Protein AF-A0AAD9D987-F1 (afdb_monomer)

Foldseek 3Di:
DDDDDDDDDDDDDDDDDDDDDDDDDDDDDDDDDDDDDDDDDPPDDPPPPCPLVNLLVLLVVLCVPDDPVPDDLVVSVVVSCVVVVHPDDDPVSSVSSVVSVVVVVLVVLLVVLLVVLVVVVVVVVVVVVVVDPDPCPDDDPVCLSVVLVVLCVPVVDSDSVVSVVVSVVVCCVVPVPPPPFQFAPDPPGRDTPPPPRHRPVPPPDD

Structure (mmCIF, N/CA/C/O backbone):
data_AF-A0AAD9D987-F1
#
_entry.id   AF-A0AAD9D987-F1
#
loop_
_atom_site.group_PDB
_atom_site.id
_atom_site.type_symbol
_atom_site.label_atom_id
_atom_site.label_alt_id
_atom_site.label_comp_id
_atom_site.label_asym_id
_atom_site.label_entity_id
_atom_site.label_seq_id
_atom_site.pdbx_PDB_ins_code
_atom_site.Cartn_x
_atom_site.Cartn_y
_atom_site.Cartn_z
_atom_site.occupancy
_atom_site.B_iso_or_equiv
_atom_site.auth_seq_id
_atom_site.auth_comp_id
_atom_site.auth_asym_id
_atom_site.auth_atom_id
_atom_site.pdbx_PDB_model_num
ATOM 1 N N . MET A 1 1 ? 34.839 33.923 -40.060 1.00 46.94 1 MET A N 1
ATOM 2 C CA . MET A 1 1 ? 35.375 33.722 -38.698 1.00 46.94 1 MET A CA 1
ATOM 3 C C . MET A 1 1 ? 34.541 34.544 -37.728 1.00 46.94 1 MET A C 1
ATOM 5 O O . MET A 1 1 ? 34.645 35.762 -37.775 1.00 46.94 1 MET A O 1
ATOM 9 N N . PRO A 1 2 ? 33.682 33.910 -36.917 1.00 51.00 2 PRO A N 1
ATOM 10 C CA . PRO A 1 2 ? 33.373 34.466 -35.606 1.00 51.00 2 PRO A CA 1
ATOM 11 C C . PRO A 1 2 ? 33.567 33.414 -34.506 1.00 51.00 2 PRO A C 1
ATOM 13 O O . PRO A 1 2 ? 33.020 32.314 -34.554 1.00 51.00 2 PRO A O 1
ATOM 16 N N . THR A 1 3 ? 34.374 33.772 -33.515 1.00 57.62 3 THR A N 1
ATOM 17 C CA . THR A 1 3 ? 34.543 33.067 -32.244 1.00 57.62 3 THR A CA 1
ATOM 18 C C . THR A 1 3 ? 33.436 33.505 -31.292 1.00 57.62 3 THR A C 1
ATOM 20 O O . THR A 1 3 ? 33.290 34.700 -31.042 1.00 57.62 3 THR A O 1
ATOM 23 N N . THR A 1 4 ? 32.673 32.563 -30.741 1.00 49.81 4 THR A N 1
ATOM 24 C CA . THR A 1 4 ? 31.803 32.827 -29.588 1.00 49.81 4 THR A CA 1
ATOM 25 C C . THR A 1 4 ? 32.338 32.051 -28.395 1.00 49.81 4 THR A C 1
ATOM 27 O O . THR A 1 4 ? 32.414 30.825 -28.397 1.00 49.81 4 THR A O 1
ATOM 30 N N . SER A 1 5 ? 32.801 32.812 -27.409 1.00 54.28 5 SER A N 1
ATOM 31 C CA . SER A 1 5 ? 33.355 32.335 -26.150 1.00 54.28 5 SER A CA 1
ATOM 32 C C . SER A 1 5 ? 32.214 32.163 -25.150 1.00 54.28 5 SER A C 1
ATOM 34 O O . SER A 1 5 ? 31.518 33.126 -24.836 1.00 54.28 5 SER A O 1
ATOM 36 N N . SER A 1 6 ? 32.018 30.943 -24.653 1.00 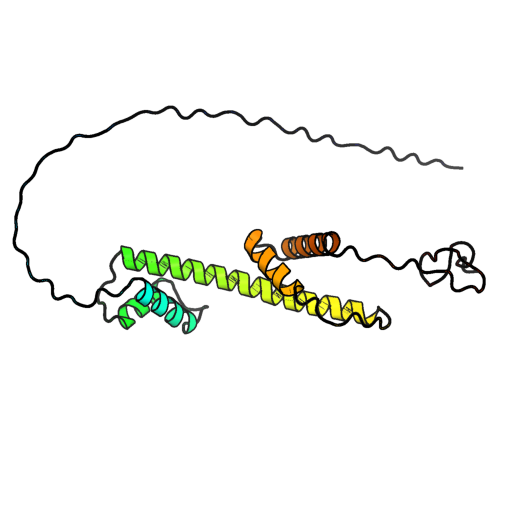58.12 6 SER A N 1
ATOM 37 C CA . SER A 1 6 ? 31.101 30.647 -23.549 1.00 58.12 6 SER A CA 1
ATOM 38 C C . SER A 1 6 ? 31.888 30.596 -22.244 1.00 58.12 6 SER A C 1
ATOM 40 O O . SER A 1 6 ? 32.692 29.688 -22.042 1.00 58.12 6 SER A O 1
ATOM 42 N N . SER A 1 7 ? 31.647 31.561 -21.359 1.00 57.06 7 SER A N 1
ATOM 43 C CA . SER A 1 7 ? 32.204 31.568 -20.005 1.00 57.06 7 SER A CA 1
ATOM 44 C C . SER A 1 7 ? 31.180 31.009 -19.021 1.00 57.06 7 SER A C 1
ATOM 46 O O . SER A 1 7 ? 30.092 31.552 -18.849 1.00 57.06 7 SER A O 1
ATOM 48 N N . SER A 1 8 ? 31.568 29.890 -18.416 1.00 56.44 8 SER A N 1
ATOM 49 C CA . SER A 1 8 ? 30.889 29.157 -17.350 1.00 56.44 8 SER A CA 1
ATOM 50 C C . SER A 1 8 ? 30.983 29.920 -16.026 1.00 56.44 8 SER A C 1
ATOM 52 O O . SER A 1 8 ? 32.077 30.303 -15.613 1.00 56.44 8 SER A O 1
ATOM 54 N N . VAL A 1 9 ? 29.853 30.117 -15.348 1.00 59.12 9 VAL A N 1
ATOM 55 C CA . VAL A 1 9 ? 29.798 30.615 -13.968 1.00 59.12 9 VAL A CA 1
ATOM 56 C C . VAL A 1 9 ? 29.589 29.434 -13.023 1.00 59.12 9 VAL A C 1
ATOM 58 O O . VAL A 1 9 ? 28.532 28.808 -13.007 1.00 59.12 9 VAL A O 1
ATOM 61 N N . HIS A 1 10 ? 30.621 29.111 -12.244 1.00 44.19 10 HIS A N 1
ATOM 62 C CA . HIS A 1 10 ? 30.537 28.149 -11.150 1.00 44.19 10 HIS A CA 1
ATOM 63 C C . HIS A 1 10 ? 29.898 28.820 -9.930 1.00 44.19 10 HIS A C 1
ATOM 65 O O . HIS A 1 10 ? 30.443 29.783 -9.394 1.00 44.19 10 HIS A O 1
ATOM 71 N N . ALA A 1 11 ? 28.753 28.301 -9.486 1.00 48.56 11 ALA A N 1
ATOM 72 C CA . ALA A 1 11 ? 28.143 28.664 -8.214 1.00 48.56 11 ALA A CA 1
ATOM 73 C C . ALA A 1 11 ? 28.719 27.776 -7.101 1.00 48.56 11 ALA A C 1
ATOM 75 O O . ALA A 1 11 ? 28.500 26.566 -7.075 1.00 48.56 11 ALA A O 1
ATOM 76 N N . THR A 1 12 ? 29.475 28.379 -6.190 1.00 51.75 12 THR A N 1
ATOM 77 C CA . THR A 1 12 ? 29.929 27.766 -4.938 1.00 51.75 12 THR A CA 1
ATOM 78 C C . THR A 1 12 ? 28.828 27.884 -3.887 1.00 51.75 12 THR A C 1
ATOM 80 O O . THR A 1 12 ? 28.455 28.996 -3.515 1.00 51.75 12 THR A O 1
ATOM 83 N N . VAL A 1 13 ? 28.317 26.751 -3.402 1.00 49.91 13 VAL A N 1
ATOM 84 C CA . VAL A 1 13 ? 27.382 26.693 -2.269 1.00 49.91 13 VAL A CA 1
ATOM 85 C C . VAL A 1 13 ? 28.182 26.394 -1.004 1.00 49.91 13 VAL A C 1
ATOM 87 O O . VAL A 1 13 ? 28.789 25.332 -0.875 1.00 49.91 13 VAL A O 1
ATOM 90 N N . SER A 1 14 ? 28.203 27.359 -0.089 1.00 58.56 14 SER A N 1
ATOM 91 C CA . SER A 1 14 ? 28.850 27.263 1.219 1.00 58.56 14 SER A CA 1
ATOM 92 C C . SER A 1 14 ? 27.906 26.597 2.222 1.00 58.56 14 SER A C 1
ATOM 94 O O . SER A 1 14 ? 26.826 27.119 2.494 1.00 58.56 14 SER A O 1
ATOM 96 N N . PHE A 1 15 ? 28.320 25.463 2.787 1.00 40.84 15 PHE A N 1
ATOM 97 C CA . PHE A 1 15 ? 27.633 24.808 3.901 1.00 40.84 15 PHE A CA 1
ATOM 98 C C . PHE A 1 15 ? 27.897 25.572 5.206 1.00 40.84 15 PHE A C 1
ATOM 100 O O . PHE A 1 15 ? 29.047 25.779 5.598 1.00 40.84 15 PHE A O 1
ATOM 107 N N . ALA A 1 16 ? 26.823 26.011 5.862 1.00 54.97 16 ALA A N 1
ATOM 108 C CA . ALA A 1 16 ? 26.867 26.648 7.170 1.00 54.97 16 ALA A CA 1
ATOM 109 C C . ALA A 1 16 ? 26.924 25.597 8.292 1.00 54.97 16 ALA A C 1
ATOM 111 O O . ALA A 1 16 ? 26.267 24.561 8.226 1.00 54.97 16 ALA A O 1
ATOM 112 N N . LYS A 1 17 ? 27.740 25.914 9.301 1.00 58.84 17 LYS A N 1
ATOM 113 C CA . LYS A 1 17 ? 28.038 25.159 10.524 1.00 58.84 17 LYS A CA 1
ATOM 114 C C . LYS A 1 17 ? 26.798 24.830 11.363 1.00 58.84 17 LYS A C 1
ATOM 116 O O . LYS A 1 17 ? 26.006 25.719 11.669 1.00 58.84 17 LYS A O 1
ATOM 121 N N . GLU A 1 18 ? 26.748 23.580 11.818 1.00 49.50 18 GLU A N 1
ATOM 122 C CA . GLU A 1 18 ? 26.006 23.108 12.992 1.00 49.50 18 GLU A CA 1
ATOM 123 C C . GLU A 1 18 ? 26.448 23.855 14.258 1.00 49.50 18 GLU A C 1
ATOM 125 O O . GLU A 1 18 ? 27.640 24.090 14.473 1.00 49.50 18 GLU A O 1
ATOM 130 N N . ALA A 1 19 ? 25.472 24.232 15.083 1.00 59.66 19 ALA A N 1
ATOM 131 C CA . ALA A 1 19 ? 25.675 24.807 16.403 1.00 59.66 19 ALA A CA 1
ATOM 132 C C . ALA A 1 19 ? 25.327 23.760 17.467 1.00 59.66 19 ALA A C 1
ATOM 134 O O . ALA A 1 19 ? 24.200 23.266 17.514 1.00 59.66 19 ALA A O 1
ATOM 135 N N . ASP A 1 20 ? 26.311 23.462 18.315 1.00 54.84 20 ASP A N 1
ATOM 136 C CA . ASP A 1 20 ? 26.187 22.714 19.561 1.00 54.84 20 ASP A CA 1
ATOM 137 C C . ASP A 1 20 ? 25.128 23.335 20.485 1.00 54.84 20 ASP A C 1
ATOM 139 O O . ASP A 1 20 ? 25.237 24.494 20.894 1.00 54.84 20 ASP A O 1
ATOM 143 N N . VAL A 1 21 ? 24.125 22.540 20.863 1.00 64.12 21 VAL A N 1
ATOM 144 C CA . VAL A 1 21 ? 23.186 22.856 21.945 1.00 64.12 21 VAL A CA 1
ATOM 145 C C . VAL A 1 21 ? 23.367 21.813 23.042 1.00 64.12 21 VAL A C 1
ATOM 147 O O . VAL A 1 21 ? 23.023 20.644 22.883 1.00 64.12 21 VAL A O 1
ATOM 150 N N . ALA A 1 22 ? 23.932 22.259 24.161 1.00 62.84 22 ALA A N 1
ATOM 151 C CA . ALA A 1 22 ? 24.049 21.491 25.391 1.00 62.84 22 ALA A CA 1
ATOM 152 C C . ALA A 1 22 ? 22.669 21.270 26.042 1.00 62.84 22 ALA A C 1
ATOM 154 O O . ALA A 1 22 ? 21.873 22.210 26.091 1.00 62.84 22 ALA A O 1
ATOM 155 N N . PRO A 1 23 ? 22.396 20.090 26.624 1.00 62.12 23 PRO A N 1
ATOM 156 C CA . PRO A 1 23 ? 21.309 19.929 27.575 1.00 62.12 23 PRO A CA 1
ATOM 157 C C . PRO A 1 23 ? 21.856 19.973 29.007 1.00 62.12 23 PRO A C 1
ATOM 159 O O . PRO A 1 23 ? 22.403 18.997 29.518 1.00 62.12 23 PRO A O 1
ATOM 162 N N . ASP A 1 24 ? 21.678 21.121 29.652 1.00 60.62 24 ASP A N 1
ATOM 163 C CA . ASP A 1 24 ? 21.597 21.228 31.107 1.00 60.62 24 ASP A CA 1
ATOM 164 C C . ASP A 1 24 ? 20.107 21.283 31.465 1.00 60.62 24 ASP A C 1
ATOM 166 O O . ASP A 1 24 ? 19.361 22.008 30.810 1.00 60.62 24 ASP A O 1
ATOM 170 N N . VAL A 1 25 ? 19.678 20.469 32.432 1.00 62.91 25 VAL A N 1
ATOM 171 C CA . VAL A 1 25 ? 18.634 20.764 33.431 1.00 62.91 25 VAL A CA 1
ATOM 172 C C . VAL A 1 25 ? 18.363 19.490 34.236 1.00 62.91 25 VAL A C 1
ATOM 174 O O . VAL A 1 25 ? 17.789 18.499 33.783 1.00 62.91 25 VAL A O 1
ATOM 177 N N . LEU A 1 26 ? 18.824 19.580 35.477 1.00 63.94 26 LEU A N 1
ATOM 178 C CA . LEU A 1 26 ? 18.527 18.758 36.640 1.00 63.94 26 LEU A CA 1
ATOM 179 C C . LEU A 1 26 ? 17.026 18.648 36.959 1.00 63.94 26 LEU A C 1
ATOM 181 O O . LEU A 1 26 ? 16.245 19.533 36.623 1.00 63.94 26 LEU A O 1
ATOM 185 N N . SER A 1 27 ? 16.717 17.631 37.780 1.00 63.06 27 SER A N 1
ATOM 186 C CA . SER A 1 27 ? 15.701 17.577 38.862 1.00 63.06 27 SER A CA 1
ATOM 187 C C . SER A 1 27 ? 14.710 16.395 38.747 1.00 63.06 27 SER A C 1
ATOM 189 O O . SER A 1 27 ? 14.612 15.758 37.705 1.00 63.06 27 SER A O 1
ATOM 191 N N . PRO A 1 28 ? 13.961 16.058 39.814 1.00 55.81 28 PRO A N 1
ATOM 192 C CA . PRO A 1 28 ? 14.443 15.438 41.050 1.00 55.81 28 PRO A CA 1
ATOM 193 C C . PRO A 1 28 ? 13.657 14.149 41.391 1.00 55.81 28 PRO A C 1
ATOM 195 O O . PRO A 1 28 ? 12.524 13.947 40.959 1.00 55.81 28 PRO A O 1
ATOM 198 N N . GLN A 1 29 ? 14.238 13.285 42.227 1.00 60.97 29 GLN A N 1
ATOM 199 C CA . GLN A 1 29 ? 13.541 12.126 42.797 1.00 60.97 29 GLN A CA 1
ATOM 200 C C . GLN A 1 29 ? 12.557 12.531 43.906 1.00 60.97 29 GLN A C 1
ATOM 202 O O . GLN A 1 29 ? 12.929 13.338 44.762 1.00 60.97 29 GLN A O 1
ATOM 207 N N . PRO A 1 30 ? 11.378 11.889 43.996 1.00 58.56 30 PRO A N 1
ATOM 208 C CA . PRO A 1 30 ? 10.631 11.831 45.240 1.00 58.56 30 PRO A CA 1
ATOM 209 C C . PRO A 1 30 ? 10.523 10.396 45.775 1.00 58.56 30 PRO A C 1
ATOM 211 O O . PRO A 1 30 ? 9.806 9.551 45.249 1.00 58.56 30 PRO A O 1
ATOM 214 N N . SER A 1 31 ? 11.256 10.189 46.868 1.00 57.69 31 SER A N 1
ATOM 215 C CA . SER A 1 31 ? 10.850 9.530 48.117 1.00 57.69 31 SER A CA 1
ATOM 216 C C . SER A 1 31 ? 9.734 8.476 48.090 1.00 57.69 31 SER A C 1
ATOM 218 O O . SER A 1 31 ? 8.551 8.770 47.917 1.00 57.69 31 SER A O 1
ATOM 220 N N . GLU A 1 32 ? 10.151 7.280 48.489 1.00 61.84 32 GLU A N 1
ATOM 221 C CA . GLU A 1 32 ? 9.396 6.203 49.119 1.00 61.84 32 GLU A CA 1
ATOM 222 C C . GLU A 1 32 ? 8.391 6.684 50.184 1.00 61.84 32 GLU A C 1
ATOM 224 O O . GLU A 1 32 ? 8.728 7.499 51.049 1.00 61.84 32 GLU A O 1
ATOM 229 N N . LYS A 1 33 ? 7.181 6.101 50.197 1.00 57.62 33 LYS A N 1
ATOM 230 C CA . LYS A 1 33 ? 6.357 5.971 51.413 1.00 57.62 33 LYS A CA 1
ATOM 231 C C . LYS A 1 33 ? 5.240 4.920 51.280 1.00 57.62 33 LYS A C 1
ATOM 233 O O . LYS A 1 33 ? 4.274 5.112 50.557 1.00 57.62 33 LYS A O 1
ATOM 238 N N . LYS A 1 34 ? 5.382 3.895 52.130 1.00 51.88 34 LYS A N 1
ATOM 239 C CA . LYS A 1 34 ? 4.365 3.174 52.927 1.00 51.88 34 LYS A CA 1
ATOM 240 C C . LYS A 1 34 ? 3.314 2.280 52.246 1.00 51.88 34 LYS A C 1
ATOM 242 O O . LYS A 1 34 ? 2.283 2.722 51.763 1.00 51.88 34 LYS A O 1
ATOM 247 N N . ALA A 1 35 ? 3.588 0.985 52.407 1.00 59.41 35 ALA A N 1
ATOM 248 C CA . ALA A 1 35 ? 2.769 -0.070 53.010 1.00 59.41 35 ALA A CA 1
ATOM 249 C C . ALA A 1 35 ? 1.322 0.228 53.468 1.00 59.41 35 ALA A C 1
ATOM 251 O O . ALA A 1 35 ? 1.053 1.223 54.142 1.00 59.41 35 ALA A O 1
ATOM 252 N N . ASN A 1 36 ? 0.511 -0.824 53.268 1.00 59.41 36 ASN A N 1
ATOM 253 C CA . ASN A 1 36 ? -0.774 -1.196 53.875 1.00 59.41 36 ASN A CA 1
ATOM 254 C C . ASN A 1 36 ? -2.027 -0.852 53.062 1.00 59.41 36 ASN A C 1
ATOM 256 O O . ASN A 1 36 ? -2.551 0.249 53.160 1.00 59.41 36 ASN A O 1
ATOM 260 N N . SER A 1 37 ? -2.589 -1.858 52.387 1.00 59.00 37 SER A N 1
ATOM 261 C CA . SER A 1 37 ? -3.962 -2.286 52.682 1.00 59.00 37 SER A CA 1
ATOM 262 C C . SER A 1 37 ? -4.232 -3.638 52.023 1.00 59.00 37 SER A C 1
ATOM 264 O O . SER A 1 37 ? -4.254 -3.753 50.799 1.00 59.00 37 SER A O 1
ATOM 266 N N . ALA A 1 38 ? -4.393 -4.668 52.850 1.00 61.97 38 ALA A N 1
ATOM 267 C CA . ALA A 1 38 ? -5.001 -5.922 52.447 1.00 61.97 38 ALA A CA 1
ATOM 268 C C . ALA A 1 38 ? -6.512 -5.683 52.370 1.00 61.97 38 ALA A C 1
ATOM 270 O O . ALA A 1 38 ? -7.151 -5.480 53.401 1.00 61.97 38 ALA A O 1
ATOM 271 N N . GLN A 1 39 ? -7.066 -5.682 51.160 1.00 52.47 39 GLN A N 1
ATOM 272 C CA . GLN A 1 39 ? -8.507 -5.723 50.950 1.00 52.47 39 GLN A CA 1
ATOM 273 C C . GLN A 1 39 ? -8.827 -6.765 49.879 1.00 52.47 39 GLN A C 1
ATOM 275 O O . GLN A 1 39 ? -8.499 -6.609 48.708 1.00 52.47 39 GLN A O 1
ATOM 280 N N . GLU A 1 40 ? -9.356 -7.873 50.391 1.00 46.66 40 GLU A N 1
ATOM 281 C CA . GLU A 1 40 ? -10.364 -8.764 49.818 1.00 46.66 40 GLU A CA 1
ATOM 282 C C . GLU A 1 40 ? -10.340 -8.964 48.299 1.00 46.66 40 GLU A C 1
ATOM 284 O O . GLU A 1 40 ? -10.858 -8.190 47.499 1.00 46.66 40 GLU A O 1
ATOM 289 N N . SER A 1 41 ? -9.769 -10.110 47.939 1.00 53.84 41 SER A N 1
ATOM 290 C CA . SER A 1 41 ? -9.919 -10.803 46.671 1.00 53.84 41 SER A CA 1
ATOM 291 C C . SER A 1 41 ? -11.394 -11.098 46.373 1.00 53.84 41 SER A C 1
ATOM 293 O O . SER A 1 41 ? -11.901 -12.169 46.714 1.00 53.84 41 SER A O 1
ATOM 295 N N . GLU A 1 42 ? -12.075 -10.175 45.697 1.00 50.62 42 GLU A N 1
ATOM 296 C CA . GLU A 1 42 ? -13.213 -10.539 44.861 1.00 50.62 42 GLU A CA 1
ATOM 297 C C . GLU A 1 42 ? -12.669 -11.344 43.683 1.00 50.62 42 GLU A C 1
ATOM 299 O O . GLU A 1 42 ? -11.849 -10.878 42.889 1.00 50.62 42 GLU A O 1
ATOM 304 N N . SER A 1 43 ? -13.092 -12.602 43.612 1.00 49.34 43 SER A N 1
ATOM 305 C CA . SER A 1 43 ? -12.853 -13.494 42.490 1.00 49.34 43 SER A CA 1
ATOM 306 C C . SER A 1 43 ? -13.524 -12.906 41.250 1.00 49.34 43 SER A C 1
ATOM 308 O O . SER A 1 43 ? -14.678 -13.214 40.945 1.00 49.34 43 SER A O 1
ATOM 310 N N . PHE A 1 44 ? -12.807 -12.027 40.552 1.00 47.47 44 PHE A N 1
ATOM 311 C CA . PHE A 1 44 ? -13.156 -11.602 39.210 1.00 47.47 44 PHE A CA 1
ATOM 312 C C . PHE A 1 44 ? -13.196 -12.870 38.368 1.00 47.47 44 PHE A C 1
ATOM 314 O O . PHE A 1 44 ? -12.171 -13.519 38.150 1.00 47.47 44 PHE A O 1
ATOM 321 N N . VAL A 1 45 ? -14.407 -13.254 37.962 1.00 50.12 45 VAL A N 1
ATOM 322 C CA . VAL A 1 45 ? -14.629 -14.249 36.920 1.00 50.12 45 VAL A CA 1
ATOM 323 C C . VAL A 1 45 ? -13.657 -13.885 35.811 1.00 50.12 45 VAL A C 1
ATOM 325 O O . VAL A 1 45 ? -13.709 -12.766 35.297 1.00 50.12 45 VAL A O 1
ATOM 328 N N . THR A 1 46 ? -12.724 -14.788 35.512 1.00 50.19 46 THR A N 1
ATOM 329 C CA . THR A 1 46 ? -11.831 -14.731 34.355 1.00 50.19 46 THR A CA 1
ATOM 330 C C . THR A 1 46 ? -12.697 -14.812 33.104 1.00 50.19 46 THR A C 1
ATOM 332 O O . THR A 1 46 ? -12.753 -15.833 32.431 1.00 50.19 46 THR A O 1
ATOM 335 N N . GLY A 1 47 ? -13.463 -13.751 32.853 1.00 58.66 47 GLY A N 1
ATOM 336 C CA . GLY A 1 47 ? -14.035 -13.452 31.564 1.00 58.66 47 GLY A CA 1
ATOM 337 C C . GLY A 1 47 ? -12.841 -13.229 30.667 1.00 58.66 47 GLY A C 1
ATOM 338 O O . GLY A 1 47 ? -12.010 -12.369 30.965 1.00 58.66 47 GLY A O 1
ATOM 339 N N . ASP A 1 48 ? -12.721 -14.094 29.667 1.00 67.88 48 ASP A N 1
ATOM 340 C CA . ASP A 1 48 ? -11.619 -14.152 28.723 1.00 67.88 48 ASP A CA 1
ATOM 341 C C . ASP A 1 48 ? -11.136 -12.741 28.394 1.00 67.88 48 ASP A C 1
ATOM 343 O O . ASP A 1 48 ? -11.832 -11.972 27.725 1.00 67.88 48 ASP A O 1
ATOM 347 N N . ILE A 1 49 ? -9.960 -12.378 28.920 1.00 65.69 49 ILE A N 1
ATOM 348 C CA . ILE A 1 49 ? -9.313 -11.112 28.594 1.00 65.69 49 ILE A CA 1
ATOM 349 C C . ILE A 1 49 ? -9.050 -11.197 27.098 1.00 65.69 49 ILE A C 1
ATOM 351 O O . ILE A 1 49 ? -8.107 -11.861 26.657 1.00 65.69 49 ILE A O 1
ATOM 355 N N . GLN A 1 50 ? -9.936 -10.581 26.317 1.00 75.06 50 GLN A N 1
ATOM 356 C CA . GLN A 1 50 ? -9.805 -10.530 24.875 1.00 75.06 50 GLN A CA 1
ATOM 357 C C . GLN A 1 50 ? -8.432 -9.968 24.575 1.00 75.06 50 GLN A C 1
ATOM 359 O O . GLN A 1 50 ? -8.093 -8.837 24.925 1.00 75.06 50 GLN A O 1
ATOM 364 N N . THR A 1 51 ? -7.605 -10.813 23.975 1.00 88.50 51 THR A N 1
ATOM 365 C CA . THR A 1 51 ? -6.223 -10.453 23.720 1.00 88.50 51 THR A CA 1
ATOM 366 C C . THR A 1 51 ? -6.223 -9.307 22.718 1.00 88.50 51 THR A C 1
ATOM 368 O O . THR A 1 51 ? -6.942 -9.363 21.720 1.00 88.50 51 THR A O 1
ATOM 371 N N . THR A 1 52 ? -5.372 -8.301 22.916 1.00 92.38 52 THR A N 1
ATOM 372 C CA . THR A 1 52 ? -5.207 -7.162 21.992 1.00 92.38 52 THR A CA 1
ATOM 373 C C . THR A 1 52 ? -5.069 -7.608 20.529 1.00 92.38 52 THR A C 1
ATOM 375 O O . THR A 1 52 ? -5.577 -6.961 19.619 1.00 92.38 52 THR A O 1
ATOM 378 N N . SER A 1 53 ? -4.453 -8.769 20.292 1.00 93.19 53 SER A N 1
ATOM 379 C CA . SER A 1 53 ? -4.357 -9.405 18.972 1.00 93.19 53 SER A CA 1
ATOM 380 C C . SER A 1 53 ? -5.721 -9.727 18.330 1.00 93.19 53 SER A C 1
ATOM 382 O O . SER A 1 53 ? -5.934 -9.433 17.153 1.00 93.19 53 SER A O 1
ATOM 384 N N . GLN A 1 54 ? -6.673 -10.279 19.092 1.00 95.38 54 GLN A N 1
ATOM 385 C CA . GLN A 1 54 ? -8.016 -10.605 18.595 1.00 95.38 54 GLN A CA 1
ATOM 386 C C . GLN A 1 54 ? -8.792 -9.343 18.213 1.00 95.38 54 GLN A C 1
ATOM 388 O O . GLN A 1 54 ? -9.430 -9.307 17.161 1.00 95.38 54 GLN A O 1
ATOM 393 N N . LEU A 1 55 ? -8.676 -8.291 19.029 1.00 95.81 55 LEU A N 1
ATOM 394 C CA . LEU A 1 55 ? -9.246 -6.979 18.739 1.00 95.81 55 LEU A CA 1
ATOM 395 C C . LEU A 1 55 ? -8.714 -6.425 17.412 1.00 95.81 55 LEU A C 1
ATOM 397 O O . LEU A 1 55 ? -9.497 -6.062 16.539 1.00 95.81 55 LEU A O 1
ATOM 401 N N . LEU A 1 56 ? -7.389 -6.380 17.242 1.00 96.06 56 LEU A N 1
ATOM 402 C CA . LEU A 1 56 ? -6.771 -5.834 16.031 1.00 96.06 56 LEU A CA 1
ATOM 403 C C . LEU A 1 56 ? -7.149 -6.636 14.780 1.00 96.06 56 LEU A C 1
ATOM 405 O O . LEU A 1 56 ? -7.406 -6.048 13.732 1.00 96.06 56 LEU A O 1
ATOM 409 N N . LYS A 1 57 ? -7.264 -7.964 14.896 1.00 96.81 57 LYS A N 1
ATOM 410 C CA . LYS A 1 57 ? -7.740 -8.815 13.801 1.00 96.81 57 LYS A CA 1
ATOM 411 C C . LYS A 1 57 ? -9.186 -8.490 13.408 1.00 96.81 57 LYS A C 1
ATOM 413 O O . LYS A 1 57 ? -9.480 -8.370 12.222 1.00 96.81 57 LYS A O 1
ATOM 418 N N . ALA A 1 58 ? -10.072 -8.290 14.384 1.00 97.31 58 ALA A N 1
ATOM 419 C CA . ALA A 1 58 ? -11.452 -7.889 14.116 1.00 97.31 58 ALA A CA 1
ATOM 420 C C . ALA A 1 58 ? -11.530 -6.506 13.447 1.00 97.31 58 ALA A C 1
ATOM 422 O O . ALA A 1 58 ? -12.313 -6.321 12.517 1.00 97.31 58 ALA A O 1
ATOM 423 N N . VAL A 1 59 ? -10.683 -5.554 13.859 1.00 97.81 59 VAL A N 1
ATOM 424 C CA . VAL A 1 59 ? -10.574 -4.236 13.208 1.00 97.81 59 VAL A CA 1
ATOM 425 C C . VAL A 1 59 ? -10.199 -4.387 11.733 1.00 97.81 59 VAL A C 1
ATOM 427 O O . VAL A 1 59 ? -10.860 -3.787 10.887 1.00 97.81 59 VAL A O 1
ATOM 430 N N . ASP A 1 60 ? -9.191 -5.201 11.411 1.00 96.81 60 ASP A N 1
ATOM 431 C CA . ASP A 1 60 ? -8.755 -5.433 10.027 1.00 96.81 60 ASP A CA 1
ATOM 432 C C . ASP A 1 60 ? -9.869 -6.052 9.164 1.00 96.81 60 ASP A C 1
ATOM 434 O O . ASP A 1 60 ? -10.046 -5.685 7.998 1.00 96.81 60 ASP A O 1
ATOM 438 N N . ASP A 1 61 ? -10.632 -6.991 9.725 1.00 97.62 61 ASP A N 1
ATOM 439 C CA . ASP A 1 61 ? -11.705 -7.687 9.016 1.00 97.62 61 ASP A CA 1
ATOM 440 C C . ASP A 1 61 ? -12.937 -6.799 8.806 1.00 97.62 61 ASP A C 1
ATOM 442 O O . ASP A 1 61 ? -13.520 -6.810 7.719 1.00 97.62 61 ASP A O 1
ATOM 446 N N . ILE A 1 62 ? -13.305 -5.987 9.802 1.00 97.88 62 ILE A N 1
ATOM 447 C CA . ILE A 1 62 ? -14.368 -4.979 9.676 1.00 97.88 62 ILE A CA 1
ATOM 448 C C . ILE A 1 62 ? -13.952 -3.924 8.650 1.00 97.88 62 ILE A C 1
ATOM 450 O O . ILE A 1 62 ? -14.693 -3.655 7.708 1.00 97.88 62 ILE A O 1
ATOM 454 N N . TYR A 1 63 ? -12.738 -3.385 8.768 1.00 97.06 63 TYR A N 1
ATOM 455 C CA . TYR A 1 63 ? -12.228 -2.364 7.858 1.00 97.06 63 TYR A CA 1
ATOM 456 C C . TYR A 1 63 ? -12.182 -2.845 6.399 1.00 97.06 63 TYR A C 1
ATOM 458 O O . TYR A 1 63 ? -12.509 -2.083 5.494 1.00 97.06 63 TYR A O 1
ATOM 466 N N . ARG A 1 64 ? -11.829 -4.116 6.146 1.00 95.19 64 ARG A N 1
ATOM 467 C CA . ARG A 1 64 ? -11.845 -4.698 4.790 1.00 95.19 64 ARG A CA 1
ATOM 468 C C . ARG A 1 64 ? -13.242 -4.853 4.194 1.00 95.19 64 ARG A C 1
ATOM 470 O O . ARG A 1 64 ? -13.363 -4.827 2.972 1.00 95.19 64 ARG A O 1
ATOM 477 N N . LYS A 1 65 ? -14.261 -5.063 5.028 1.00 97.19 65 LYS A N 1
ATOM 478 C CA . LYS A 1 65 ? -15.658 -5.233 4.595 1.00 97.19 65 LYS A CA 1
ATOM 479 C C . LYS A 1 65 ? -16.393 -3.904 4.447 1.00 97.19 65 LYS A C 1
ATOM 481 O O . LYS A 1 65 ? -17.378 -3.843 3.718 1.00 97.19 65 LYS A O 1
ATOM 486 N N . CYS A 1 66 ? -15.946 -2.866 5.148 1.00 96.25 66 CYS A N 1
ATOM 487 C CA . CYS A 1 66 ? -16.540 -1.544 5.060 1.00 96.25 66 CYS A CA 1
ATOM 488 C C . CYS A 1 66 ? -16.233 -0.864 3.722 1.00 96.25 66 CYS A C 1
ATOM 490 O O . CYS A 1 66 ? -15.141 -0.987 3.163 1.00 96.25 66 CYS A O 1
ATOM 492 N N . ASP A 1 67 ? -17.203 -0.090 3.250 1.00 94.94 67 ASP A N 1
ATOM 493 C CA . ASP A 1 67 ? -17.009 0.835 2.145 1.00 94.94 67 ASP A CA 1
ATOM 494 C C . ASP A 1 67 ? -16.114 2.000 2.601 1.00 94.94 67 ASP A C 1
ATOM 496 O O . ASP A 1 67 ? -16.426 2.718 3.552 1.00 94.94 67 ASP A O 1
ATOM 500 N N . LYS A 1 68 ? -14.967 2.157 1.938 1.00 91.81 68 LYS A N 1
ATOM 501 C CA . LYS A 1 68 ? -13.905 3.092 2.332 1.00 91.81 68 LYS A CA 1
ATOM 502 C C . LYS A 1 68 ? -14.293 4.551 2.105 1.00 91.81 68 LYS A C 1
ATOM 504 O O . LYS A 1 68 ? -13.739 5.416 2.776 1.00 91.81 68 LYS A O 1
ATOM 509 N N . ASP A 1 69 ? -15.237 4.810 1.203 1.00 90.94 69 ASP A N 1
ATOM 510 C CA . ASP A 1 69 ? -15.664 6.170 0.866 1.00 90.94 69 ASP A CA 1
ATOM 511 C C . ASP A 1 69 ? -16.669 6.721 1.889 1.00 90.94 69 ASP A C 1
ATOM 513 O O . ASP A 1 69 ? -16.789 7.933 2.073 1.00 90.94 69 ASP A O 1
ATOM 517 N N . THR A 1 70 ? -17.368 5.831 2.598 1.00 95.75 70 THR A N 1
ATOM 518 C CA . THR A 1 70 ? -18.417 6.185 3.566 1.00 95.75 70 THR A CA 1
ATOM 519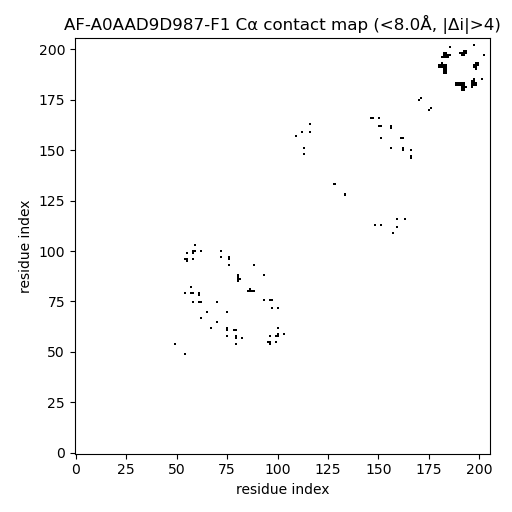 C C . THR A 1 70 ? -18.038 5.873 5.014 1.00 95.75 70 THR A C 1
ATOM 521 O O . THR A 1 70 ? -18.609 6.449 5.946 1.00 95.75 70 THR A O 1
ATOM 524 N N . ALA A 1 71 ? -17.059 4.993 5.242 1.00 96.00 71 ALA A N 1
ATOM 525 C CA . ALA A 1 71 ? -16.643 4.601 6.580 1.00 96.00 71 ALA A CA 1
ATOM 526 C C . ALA A 1 71 ? -15.935 5.739 7.326 1.00 96.00 71 ALA A C 1
ATOM 528 O O . ALA A 1 71 ? -14.887 6.244 6.928 1.00 96.00 71 ALA A 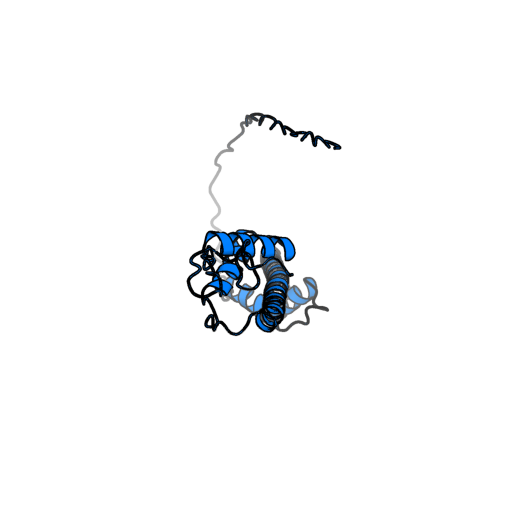O 1
ATOM 529 N N . THR A 1 72 ? -16.465 6.084 8.499 1.00 97.06 72 THR A N 1
ATOM 530 C CA . THR A 1 72 ? -15.799 6.990 9.437 1.00 97.06 72 THR A CA 1
ATOM 531 C C . THR A 1 72 ? -15.090 6.189 10.525 1.00 97.06 72 THR A C 1
ATOM 533 O O . THR A 1 72 ? -15.501 5.089 10.893 1.00 97.06 72 THR A O 1
ATOM 536 N N . VAL A 1 73 ? -14.054 6.765 11.140 1.00 96.69 73 VAL A N 1
ATOM 537 C CA . VAL A 1 73 ? -13.394 6.147 12.308 1.00 96.69 73 VAL A CA 1
ATOM 538 C C . VAL A 1 73 ? -14.406 5.854 13.423 1.00 96.69 73 VAL A C 1
ATOM 540 O O . VAL A 1 73 ? -14.290 4.855 14.127 1.00 96.69 73 VAL A O 1
ATOM 543 N N . LYS A 1 74 ? -15.428 6.706 13.573 1.00 97.56 74 LYS A N 1
ATOM 544 C CA . LYS A 1 74 ? -16.492 6.516 14.562 1.00 97.56 74 LYS A CA 1
ATOM 545 C C . LYS A 1 74 ? -17.347 5.289 14.241 1.00 97.56 74 LYS A C 1
ATOM 547 O O . LYS A 1 74 ? -17.561 4.492 15.147 1.00 97.56 74 LYS A O 1
ATOM 552 N N . SER A 1 75 ? -17.794 5.125 12.992 1.00 97.81 75 SER A N 1
ATOM 553 C CA . SER A 1 75 ? -18.600 3.961 12.599 1.00 97.81 75 SER A CA 1
ATOM 554 C C . SER A 1 75 ? -17.815 2.662 12.747 1.00 97.81 75 SER A C 1
ATOM 556 O O . SER A 1 75 ? -18.356 1.698 13.268 1.00 97.81 75 SER A O 1
ATOM 558 N N . LEU A 1 76 ? -16.524 2.658 12.402 1.00 97.69 76 LEU A N 1
ATOM 559 C CA . LEU A 1 76 ? -15.654 1.492 12.585 1.00 97.69 76 LEU A CA 1
ATOM 560 C C . LEU A 1 76 ? -15.481 1.116 14.061 1.00 97.69 76 LEU A C 1
ATOM 562 O O . LEU A 1 76 ? -15.618 -0.049 14.416 1.00 97.69 76 LEU A O 1
ATOM 566 N N . VAL A 1 77 ? -15.221 2.094 14.937 1.00 97.81 77 VAL A N 1
ATOM 567 C CA . VAL A 1 77 ? -15.121 1.852 16.388 1.00 97.81 77 VAL A CA 1
ATOM 568 C C . VAL A 1 77 ? -16.438 1.302 16.941 1.00 97.81 77 VAL A C 1
ATOM 570 O O . VAL A 1 77 ? -16.404 0.384 17.754 1.00 97.81 77 VAL A O 1
ATOM 573 N N . SER A 1 78 ? -17.584 1.824 16.491 1.00 97.56 78 SER A N 1
ATOM 574 C CA . SER A 1 78 ? -18.901 1.294 16.863 1.00 97.56 78 SER A CA 1
ATOM 575 C C . SER A 1 78 ? -19.094 -0.145 16.382 1.00 97.56 78 SER A C 1
ATOM 577 O O . SER A 1 78 ? -19.419 -0.998 17.194 1.00 97.56 78 SER A O 1
ATOM 579 N N . SER A 1 79 ? -18.782 -0.455 15.122 1.00 97.81 79 SER A N 1
ATOM 580 C CA . SER A 1 79 ? -18.884 -1.824 14.600 1.00 97.81 79 SER A CA 1
ATOM 581 C C . SER A 1 79 ? -17.974 -2.814 15.331 1.00 97.81 79 SER A C 1
ATOM 583 O O . SER A 1 79 ? -18.340 -3.974 15.500 1.00 97.81 79 SER A O 1
ATOM 585 N N . VAL A 1 80 ? -16.798 -2.374 15.790 1.00 97.31 80 VAL A N 1
ATOM 586 C CA . VAL A 1 80 ? -15.920 -3.196 16.638 1.00 97.31 80 VAL A CA 1
ATOM 587 C C . VAL A 1 80 ? -16.562 -3.422 18.009 1.00 97.31 80 VAL A C 1
ATOM 589 O O . VAL A 1 80 ? -16.529 -4.545 18.501 1.00 97.31 80 VAL A O 1
ATOM 592 N N . ALA A 1 81 ? -17.181 -2.399 18.610 1.00 97.00 81 ALA A N 1
ATOM 593 C CA . ALA A 1 81 ? -17.921 -2.543 19.868 1.00 97.00 81 ALA A CA 1
ATOM 594 C C . ALA A 1 81 ? -19.030 -3.595 19.737 1.00 97.00 81 ALA A C 1
ATOM 596 O O . ALA A 1 81 ? -19.111 -4.512 20.553 1.00 97.00 81 ALA A O 1
ATOM 597 N N . ASP A 1 82 ? -19.817 -3.488 18.663 1.00 97.25 82 ASP A N 1
ATOM 598 C CA . ASP A 1 82 ? -20.940 -4.375 18.366 1.00 97.25 82 ASP A CA 1
ATOM 599 C C . ASP A 1 82 ? -20.466 -5.819 18.144 1.00 97.25 82 ASP A C 1
ATOM 601 O O . ASP A 1 82 ? -21.066 -6.754 18.670 1.00 97.25 82 ASP A O 1
ATOM 605 N N . HIS A 1 83 ? -19.343 -6.013 17.437 1.00 96.44 83 HIS A N 1
ATOM 606 C CA . HIS A 1 83 ? -18.749 -7.333 17.196 1.00 96.44 83 HIS A CA 1
ATOM 607 C C . HIS A 1 83 ? -18.369 -8.066 18.493 1.00 96.44 83 HIS A C 1
ATOM 609 O O . HIS A 1 83 ? -18.444 -9.292 18.555 1.00 96.44 83 HIS A O 1
ATOM 615 N N . PHE A 1 84 ? -17.964 -7.330 19.530 1.00 95.25 84 PHE A N 1
ATOM 616 C CA . PHE A 1 84 ? -17.595 -7.891 20.832 1.00 95.25 84 PHE A CA 1
ATOM 617 C C . PHE A 1 84 ? -18.714 -7.802 21.882 1.00 95.25 84 PHE A C 1
ATOM 619 O O . PHE A 1 84 ? -18.505 -8.221 23.018 1.00 95.25 84 PHE A O 1
ATOM 626 N N . GLY A 1 85 ? -19.894 -7.277 21.526 1.00 95.81 85 GLY A N 1
ATOM 627 C CA . GLY A 1 85 ? -21.017 -7.114 22.453 1.00 95.81 85 GLY A CA 1
ATOM 628 C C . GLY A 1 85 ? -20.756 -6.095 23.569 1.00 95.81 85 GLY A C 1
ATOM 629 O O . GLY A 1 85 ? -21.275 -6.240 24.674 1.00 95.81 85 GLY A O 1
ATOM 630 N N . LEU A 1 86 ? -19.927 -5.080 23.311 1.00 94.25 86 LEU A N 1
ATOM 631 C CA . LEU A 1 86 ? -19.522 -4.091 24.308 1.00 94.25 86 LEU A CA 1
ATOM 632 C C . LEU A 1 86 ? -20.405 -2.845 24.230 1.00 94.25 86 LEU A C 1
ATOM 634 O O . LEU A 1 86 ? -20.424 -2.150 23.217 1.00 94.25 86 LEU A O 1
ATOM 638 N N . SER A 1 87 ? -21.074 -2.502 25.332 1.00 95.00 87 SER A N 1
ATOM 639 C CA . SER A 1 87 ? -21.863 -1.263 25.433 1.00 95.00 87 SER A CA 1
ATOM 640 C C . SER A 1 87 ? -20.984 -0.009 25.442 1.00 95.00 87 SER A C 1
ATOM 642 O O . SER A 1 87 ? -21.366 1.039 24.920 1.00 95.00 87 SER A O 1
ATOM 644 N N . THR A 1 88 ? -19.785 -0.113 26.019 1.00 95.31 88 THR A N 1
ATOM 645 C CA . THR A 1 88 ? -18.800 0.968 26.075 1.00 95.31 88 THR A CA 1
ATOM 646 C C . THR A 1 88 ? -17.396 0.436 25.830 1.00 95.31 88 THR A C 1
ATOM 648 O O . THR A 1 88 ? -16.969 -0.530 26.457 1.00 95.31 88 THR A O 1
ATOM 651 N N . ILE A 1 89 ? -16.651 1.110 24.956 1.00 95.62 89 ILE A N 1
ATOM 652 C CA . ILE A 1 89 ? -15.240 0.821 24.686 1.00 95.62 89 ILE A CA 1
ATOM 653 C C . ILE A 1 89 ? -14.360 1.665 25.617 1.00 95.62 89 ILE A C 1
ATOM 655 O O . ILE A 1 89 ? -14.540 2.884 25.707 1.00 95.62 89 ILE A O 1
ATOM 659 N N . SER A 1 90 ? -13.370 1.038 26.259 1.00 95.75 90 SER A N 1
ATOM 660 C CA . SER A 1 90 ? -12.379 1.748 27.074 1.00 95.75 90 SER A CA 1
ATOM 661 C C . SER A 1 90 ? -11.546 2.723 26.228 1.00 95.75 90 SER A C 1
ATOM 663 O O . SER A 1 90 ? -11.319 2.529 25.031 1.00 95.75 90 SER A O 1
ATOM 665 N N . LYS A 1 91 ? -11.059 3.807 26.844 1.00 97.00 91 LYS A N 1
ATOM 666 C CA . LYS A 1 91 ? -10.267 4.830 26.138 1.00 97.00 91 LYS A CA 1
ATOM 667 C C . LYS A 1 91 ? -9.018 4.242 25.470 1.00 97.00 91 LYS A C 1
ATOM 669 O O . LYS A 1 91 ? -8.689 4.637 24.354 1.00 97.00 91 LYS A O 1
ATOM 674 N N . GLU A 1 92 ? -8.360 3.302 26.138 1.00 95.88 92 GLU A N 1
ATOM 675 C CA . GLU A 1 92 ? -7.177 2.605 25.635 1.00 95.88 92 GLU A CA 1
ATOM 676 C C . GLU A 1 92 ? -7.503 1.784 24.385 1.00 95.88 92 GLU A C 1
ATOM 678 O O . GLU A 1 92 ? -6.912 2.004 23.330 1.00 95.88 92 GLU A O 1
ATOM 683 N N . MET A 1 93 ? -8.541 0.947 24.452 1.00 95.62 93 MET A N 1
ATOM 684 C CA . MET A 1 93 ? -8.959 0.110 23.331 1.00 95.62 93 MET A CA 1
ATOM 685 C C . MET A 1 93 ? -9.381 0.950 22.117 1.00 95.62 93 MET A C 1
ATOM 687 O O . MET A 1 93 ? -9.022 0.655 20.977 1.00 95.62 93 MET A O 1
ATOM 691 N N . LYS A 1 94 ? -10.067 2.075 22.357 1.00 96.94 94 LYS A N 1
ATOM 692 C CA . LYS A 1 94 ? -10.407 3.055 21.317 1.00 96.94 94 LYS A CA 1
ATOM 693 C C . LYS A 1 94 ? -9.169 3.656 20.648 1.00 96.94 94 LYS A C 1
ATOM 695 O O . LYS A 1 94 ? -9.204 3.900 19.443 1.00 96.94 94 LYS A O 1
ATOM 700 N N . ASN A 1 95 ? -8.103 3.924 21.402 1.00 96.88 95 ASN A N 1
ATOM 701 C CA . ASN A 1 95 ? -6.854 4.446 20.848 1.00 96.88 95 ASN A CA 1
ATOM 702 C C . ASN A 1 95 ? -6.147 3.392 19.988 1.00 96.88 95 ASN A C 1
ATOM 704 O O . ASN A 1 95 ? -5.781 3.711 18.859 1.00 96.88 95 ASN A O 1
ATOM 708 N N . SER A 1 96 ? -6.068 2.138 20.446 1.00 96.44 96 SER A N 1
ATOM 709 C CA . SER A 1 96 ? -5.493 1.037 19.659 1.00 96.44 96 SER A CA 1
ATOM 710 C C . SER A 1 96 ? -6.245 0.811 18.341 1.00 96.44 96 SER A C 1
ATOM 712 O O . SER A 1 96 ? -5.624 0.655 17.291 1.00 96.44 96 SER A O 1
ATOM 714 N N . ILE A 1 97 ? -7.585 0.872 18.356 1.00 97.00 97 ILE A N 1
ATOM 715 C CA . ILE A 1 97 ? -8.404 0.779 17.133 1.00 97.00 97 ILE A CA 1
ATOM 716 C C . ILE A 1 97 ? -8.086 1.939 16.175 1.00 97.00 97 ILE A C 1
ATOM 718 O O . ILE A 1 97 ? -7.889 1.723 14.979 1.00 97.00 97 ILE A O 1
ATOM 722 N N . LYS A 1 98 ? -8.014 3.178 16.681 1.00 97.12 98 LYS A N 1
ATOM 723 C CA . LYS A 1 98 ? -7.710 4.367 15.864 1.00 97.12 98 LYS A CA 1
ATOM 724 C C . LYS A 1 98 ? -6.333 4.295 15.214 1.00 97.12 98 LYS A C 1
ATOM 726 O O . LYS A 1 98 ? -6.205 4.613 14.033 1.00 97.12 98 LYS A O 1
ATOM 731 N N . GLU A 1 99 ? -5.323 3.899 15.978 1.00 96.31 99 GLU A N 1
ATOM 732 C CA . GLU A 1 99 ? -3.957 3.749 15.485 1.00 96.31 99 GLU A CA 1
ATOM 733 C C . GLU A 1 99 ? -3.897 2.692 14.379 1.00 96.31 99 GLU A C 1
ATOM 735 O O . GLU A 1 99 ? -3.351 2.948 13.303 1.00 96.31 99 GLU A O 1
ATOM 740 N N . ARG A 1 100 ? -4.578 1.555 14.574 1.00 96.88 100 ARG A N 1
ATOM 741 C CA . ARG A 1 100 ? -4.666 0.510 13.552 1.00 96.88 100 ARG A CA 1
ATOM 742 C C . ARG A 1 100 ? -5.356 0.986 12.275 1.00 96.88 100 ARG A C 1
ATOM 744 O O . ARG A 1 100 ? -4.825 0.764 11.191 1.00 96.88 100 ARG A O 1
ATOM 751 N N . ILE A 1 101 ? -6.486 1.689 12.380 1.00 96.00 101 ILE A N 1
ATOM 752 C CA . ILE A 1 101 ? -7.182 2.268 11.215 1.00 96.00 101 ILE A CA 1
ATOM 753 C C . ILE A 1 101 ? -6.279 3.272 10.481 1.00 96.00 101 ILE A C 1
ATOM 755 O O . ILE A 1 101 ? -6.242 3.282 9.252 1.00 96.00 101 ILE A O 1
ATOM 759 N N . CYS A 1 102 ? -5.511 4.089 11.209 1.00 93.12 102 CYS A N 1
ATOM 760 C CA . CYS A 1 102 ? -4.550 5.021 10.614 1.00 93.12 102 CYS A CA 1
ATOM 761 C C . CYS A 1 102 ? -3.484 4.286 9.781 1.00 93.12 102 CYS A C 1
ATOM 763 O O . CYS A 1 102 ? -3.216 4.676 8.644 1.00 93.12 102 CYS A O 1
ATOM 765 N N . LEU A 1 103 ? -2.931 3.185 10.301 1.00 90.75 103 LEU A N 1
ATOM 766 C CA . LEU A 1 103 ? -1.983 2.341 9.564 1.00 90.75 103 LEU A CA 1
ATOM 767 C C . LEU A 1 103 ? -2.616 1.723 8.308 1.00 90.75 103 LEU A C 1
ATOM 769 O O . LEU A 1 103 ? -2.007 1.744 7.238 1.00 90.75 103 LEU A O 1
ATOM 773 N N . LEU A 1 104 ? -3.853 1.230 8.404 1.00 92.31 104 LEU A N 1
ATOM 774 C CA . LEU A 1 104 ? -4.571 0.662 7.259 1.00 92.31 104 LEU A CA 1
ATOM 775 C C . LEU A 1 104 ? -4.849 1.713 6.172 1.00 92.31 104 LEU A C 1
ATOM 777 O O . LEU A 1 104 ? -4.677 1.426 4.985 1.00 92.31 104 LEU A O 1
ATOM 781 N N . ASN A 1 105 ? -5.206 2.940 6.555 1.00 89.56 105 ASN A N 1
ATOM 782 C CA . ASN A 1 105 ? -5.376 4.059 5.624 1.00 89.56 105 ASN A CA 1
ATOM 783 C C . ASN A 1 10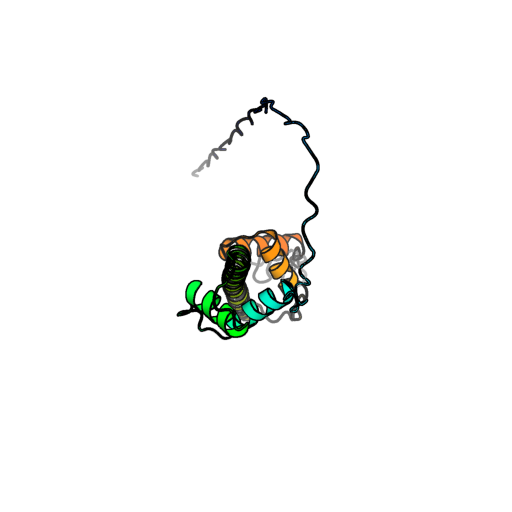5 ? -4.070 4.386 4.888 1.00 89.56 105 ASN A C 1
ATOM 785 O O . ASN A 1 105 ? -4.070 4.478 3.659 1.00 89.56 105 ASN A O 1
ATOM 789 N N . LYS A 1 106 ? -2.949 4.478 5.616 1.00 86.38 106 LYS A N 1
ATOM 790 C CA . LYS A 1 106 ? -1.622 4.700 5.019 1.00 86.38 106 LYS A CA 1
ATOM 791 C C . LYS A 1 106 ? -1.254 3.579 4.045 1.00 86.38 106 LYS A C 1
ATOM 793 O O . LYS A 1 106 ? -0.868 3.850 2.914 1.00 86.38 106 LYS A O 1
ATOM 798 N N . SER A 1 107 ? -1.443 2.317 4.435 1.00 80.56 107 SER A N 1
ATOM 799 C CA . SER A 1 107 ? -1.117 1.170 3.573 1.00 80.56 107 SER A CA 1
ATOM 800 C C . SER A 1 107 ? -1.935 1.133 2.270 1.00 80.56 107 SER A C 1
ATOM 802 O O . SER A 1 107 ? -1.389 0.813 1.216 1.00 80.56 107 SER A O 1
ATOM 804 N N . ASN A 1 108 ? -3.214 1.535 2.299 1.00 81.12 108 ASN A N 1
ATOM 805 C CA . ASN A 1 108 ? -4.031 1.673 1.086 1.00 81.12 108 ASN A CA 1
ATOM 806 C C . ASN A 1 108 ? -3.498 2.773 0.160 1.00 81.12 108 ASN A C 1
ATOM 808 O O . ASN A 1 108 ? -3.495 2.594 -1.059 1.00 81.12 108 ASN A O 1
ATOM 812 N N . GLN A 1 109 ? -3.051 3.896 0.730 1.00 74.56 109 GLN A N 1
ATOM 813 C CA . GLN A 1 109 ? -2.493 5.006 -0.038 1.00 74.56 109 GLN A CA 1
ATOM 814 C C . GLN A 1 109 ? -1.242 4.558 -0.809 1.00 74.56 109 GLN A C 1
ATOM 816 O O . GLN A 1 109 ? -1.156 4.781 -2.017 1.00 74.56 109 GLN A O 1
ATOM 821 N N . TYR A 1 110 ? -0.332 3.829 -0.157 1.00 67.25 110 TYR A N 1
ATOM 822 C CA . TYR A 1 1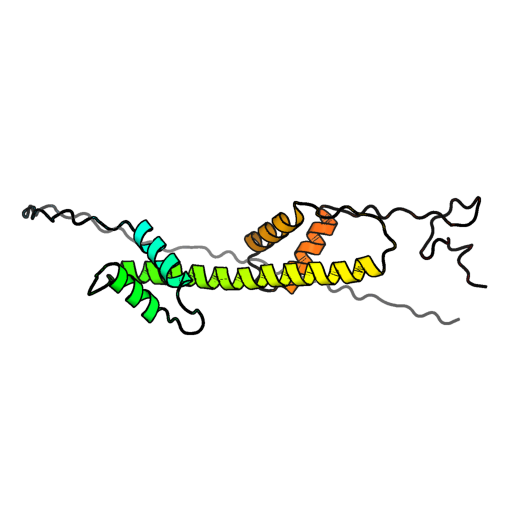10 ? 0.866 3.289 -0.811 1.00 67.25 110 TYR A CA 1
ATOM 823 C C . TYR A 1 110 ? 0.557 2.153 -1.795 1.00 67.25 110 TYR A C 1
ATOM 825 O O . TYR A 1 110 ? 1.146 2.098 -2.874 1.00 67.25 110 TYR A O 1
ATOM 833 N N . GLY A 1 111 ? -0.417 1.286 -1.498 1.00 66.62 111 GLY A N 1
ATOM 834 C CA . GLY A 1 111 ? -0.831 0.216 -2.412 1.00 66.62 111 GLY A CA 1
ATOM 835 C C . GLY A 1 111 ? -1.328 0.737 -3.769 1.00 66.62 111 GLY A C 1
ATOM 836 O O . GLY A 1 111 ? -1.023 0.159 -4.819 1.00 66.62 111 GLY A O 1
ATOM 837 N N . TYR A 1 112 ? -2.040 1.869 -3.784 1.00 60.47 112 TYR A N 1
ATOM 838 C CA . TYR A 1 112 ? -2.464 2.510 -5.032 1.00 60.47 112 TYR A CA 1
ATOM 839 C C . TYR A 1 112 ? -1.276 3.071 -5.827 1.00 60.47 112 TYR A C 1
ATOM 841 O O . TYR A 1 112 ? -1.199 2.885 -7.042 1.00 60.47 112 TYR A O 1
ATOM 849 N N . VAL A 1 113 ? -0.311 3.693 -5.144 1.00 61.78 113 VAL A N 1
ATOM 850 C CA . VAL A 1 113 ? 0.904 4.231 -5.776 1.00 61.78 113 VAL A CA 1
ATOM 851 C C . VAL A 1 113 ? 1.735 3.113 -6.409 1.00 61.78 113 VAL A C 1
ATOM 853 O O . VAL A 1 113 ? 2.099 3.215 -7.581 1.00 61.78 113 VAL A O 1
ATOM 856 N N . ILE A 1 114 ? 1.947 2.004 -5.694 1.00 62.34 114 ILE A N 1
ATOM 857 C CA . ILE A 1 114 ? 2.712 0.848 -6.186 1.00 62.34 114 ILE A CA 1
ATOM 858 C C . ILE A 1 114 ? 2.028 0.222 -7.408 1.00 62.34 114 ILE A C 1
ATOM 860 O O . ILE A 1 114 ? 2.666 -0.023 -8.436 1.00 62.34 114 ILE A O 1
ATOM 864 N N . THR A 1 115 ? 0.712 -0.001 -7.347 1.00 67.00 115 THR A N 1
ATOM 865 C CA . THR A 1 115 ? -0.028 -0.598 -8.472 1.00 67.00 115 THR A CA 1
ATOM 866 C C . THR A 1 115 ? -0.089 0.325 -9.693 1.00 67.00 115 THR A C 1
ATOM 868 O O . THR A 1 115 ? 0.022 -0.153 -10.828 1.00 67.00 115 THR A O 1
ATOM 871 N N . TYR A 1 116 ? -0.208 1.641 -9.495 1.00 63.59 116 TYR A N 1
ATOM 872 C CA . TYR A 1 116 ? -0.158 2.628 -10.572 1.00 63.59 116 TYR A CA 1
ATOM 873 C C . TYR A 1 116 ? 1.234 2.702 -11.217 1.00 63.59 116 TYR A C 1
ATOM 875 O O . TYR A 1 116 ? 1.345 2.643 -12.446 1.00 63.59 116 TYR A O 1
ATOM 883 N N . ALA A 1 117 ? 2.299 2.752 -10.410 1.00 61.72 117 ALA A N 1
ATOM 884 C CA . ALA A 1 117 ? 3.681 2.740 -10.884 1.00 61.72 117 ALA A CA 1
ATOM 885 C C . ALA A 1 117 ? 3.979 1.469 -11.698 1.00 61.72 117 ALA A C 1
ATOM 887 O O . ALA A 1 117 ? 4.479 1.556 -12.823 1.00 61.72 117 ALA A O 1
ATOM 888 N N . ALA A 1 118 ? 3.558 0.299 -11.206 1.00 64.69 118 ALA A N 1
ATOM 889 C CA . ALA A 1 118 ? 3.707 -0.973 -11.911 1.00 64.69 118 ALA A CA 1
ATOM 890 C C . ALA A 1 118 ? 2.960 -0.997 -13.261 1.00 64.69 118 ALA A C 1
ATOM 892 O O . ALA A 1 118 ? 3.508 -1.453 -14.270 1.00 64.69 118 ALA A O 1
ATOM 893 N N . LYS A 1 119 ? 1.723 -0.476 -13.323 1.00 66.62 119 LYS A N 1
ATOM 894 C CA . LYS A 1 119 ? 0.960 -0.361 -14.583 1.00 66.62 119 LYS A CA 1
ATOM 895 C C . LYS A 1 119 ? 1.641 0.583 -15.576 1.00 66.62 119 LYS A C 1
ATOM 897 O O . LYS A 1 119 ? 1.782 0.238 -16.751 1.00 66.62 119 LYS A O 1
ATOM 902 N N . ARG A 1 120 ? 2.101 1.752 -15.120 1.00 65.62 120 ARG A N 1
ATOM 903 C CA . ARG A 1 120 ? 2.758 2.750 -15.976 1.00 65.62 120 ARG A CA 1
ATOM 904 C C . ARG A 1 120 ? 4.117 2.267 -16.488 1.00 65.62 120 ARG A C 1
ATOM 906 O O . ARG A 1 120 ? 4.443 2.526 -17.647 1.00 65.62 120 ARG A O 1
ATOM 913 N N . TYR A 1 121 ? 4.871 1.521 -15.679 1.00 63.00 121 TYR A N 1
ATOM 914 C CA . TYR A 1 121 ? 6.108 0.864 -16.108 1.00 63.00 121 TYR A CA 1
ATOM 915 C C . TYR A 1 121 ? 5.844 -0.147 -17.230 1.00 63.00 121 TYR A C 1
ATOM 917 O O . TYR A 1 121 ? 6.464 -0.058 -18.292 1.00 63.00 121 TYR A O 1
ATOM 925 N N . LYS A 1 122 ? 4.857 -1.041 -17.052 1.00 64.56 122 LYS A N 1
ATOM 926 C CA . LYS A 1 122 ? 4.441 -1.990 -18.102 1.00 64.56 122 LYS A CA 1
ATOM 927 C C . LYS A 1 122 ? 4.077 -1.268 -19.406 1.00 64.56 122 LYS A C 1
ATOM 929 O O . LYS A 1 122 ? 4.506 -1.687 -20.477 1.00 64.56 122 LYS A O 1
ATOM 934 N N . GLN A 1 123 ? 3.361 -0.145 -19.319 1.00 65.50 123 GLN A N 1
ATOM 935 C CA . GLN A 1 123 ? 2.937 0.629 -20.488 1.00 65.50 123 GLN A CA 1
ATOM 936 C C . GLN A 1 123 ? 4.091 1.372 -21.191 1.00 65.50 123 GLN A C 1
ATOM 938 O O . GLN A 1 123 ? 4.163 1.364 -22.420 1.00 65.50 123 GLN A O 1
ATOM 943 N N . LYS A 1 124 ? 5.018 1.998 -20.446 1.00 60.94 124 LYS A N 1
ATOM 944 C CA . LYS A 1 124 ? 6.212 2.649 -21.026 1.00 60.94 124 LYS A CA 1
ATOM 945 C C . LYS A 1 124 ? 7.147 1.635 -21.689 1.00 60.94 124 LYS A C 1
ATOM 947 O O . LYS A 1 124 ? 7.709 1.940 -22.738 1.00 60.94 124 LYS A O 1
ATOM 952 N N . ARG A 1 125 ? 7.308 0.444 -21.100 1.00 54.31 125 ARG A N 1
ATOM 953 C CA . ARG A 1 125 ? 8.108 -0.635 -21.691 1.00 54.31 125 ARG A CA 1
ATOM 954 C C . ARG A 1 125 ? 7.486 -1.150 -22.984 1.00 54.31 125 ARG A C 1
ATOM 956 O O . ARG A 1 125 ? 8.198 -1.228 -23.976 1.00 54.31 125 ARG A O 1
ATOM 963 N N . PHE A 1 126 ? 6.169 -1.375 -23.003 1.00 53.41 126 PHE A N 1
ATOM 964 C CA . PHE A 1 126 ? 5.455 -1.773 -24.220 1.00 53.41 126 PHE A CA 1
ATOM 965 C C . PHE A 1 126 ? 5.739 -0.813 -25.390 1.00 53.41 126 PHE A C 1
ATOM 967 O O . PHE A 1 126 ? 6.055 -1.252 -26.488 1.00 53.41 126 PHE A O 1
ATOM 974 N N . ARG A 1 127 ? 5.763 0.504 -25.131 1.00 58.59 127 ARG A N 1
ATOM 975 C CA . ARG A 1 127 ? 6.107 1.518 -26.147 1.00 58.59 127 ARG A CA 1
ATOM 976 C C . ARG A 1 127 ? 7.585 1.540 -26.563 1.00 58.59 127 ARG A C 1
ATOM 978 O O . ARG A 1 127 ? 7.893 2.008 -27.656 1.00 58.59 127 ARG A O 1
ATOM 985 N N . ARG A 1 128 ? 8.515 1.101 -25.704 1.00 54.34 128 ARG A N 1
ATOM 986 C CA . ARG A 1 128 ? 9.944 0.993 -26.061 1.00 54.34 128 ARG A CA 1
ATOM 987 C C . ARG A 1 128 ? 10.222 -0.256 -26.891 1.00 54.34 128 ARG A C 1
ATOM 989 O O . ARG A 1 128 ? 11.001 -0.165 -27.834 1.00 54.34 128 ARG A O 1
ATOM 996 N N . ASP A 1 129 ? 9.583 -1.376 -26.563 1.00 47.72 129 ASP A N 1
ATOM 997 C CA . ASP A 1 129 ? 9.789 -2.650 -27.260 1.00 47.72 129 ASP A CA 1
ATOM 998 C C . ASP A 1 129 ? 9.247 -2.606 -28.706 1.00 47.72 129 ASP A C 1
ATOM 1000 O O . ASP A 1 129 ? 9.804 -3.253 -29.584 1.00 47.72 129 ASP A O 1
ATOM 1004 N N . GLU A 1 130 ? 8.262 -1.752 -29.004 1.00 51.72 130 GLU A N 1
ATOM 1005 C CA . GLU A 1 130 ? 7.741 -1.545 -30.369 1.00 51.72 130 GLU A CA 1
ATOM 1006 C C . GLU A 1 130 ? 8.746 -0.854 -31.323 1.00 51.72 130 GLU A C 1
ATOM 1008 O O . GLU A 1 130 ? 8.669 -1.019 -32.537 1.00 51.72 130 GLU A O 1
ATOM 1013 N N . ASN A 1 131 ? 9.731 -0.118 -30.786 1.00 49.84 131 ASN A N 1
ATOM 1014 C CA . ASN A 1 131 ? 10.804 0.530 -31.561 1.00 49.84 131 ASN A CA 1
ATOM 1015 C C . ASN A 1 131 ? 12.161 -0.189 -31.459 1.00 49.84 131 ASN A C 1
ATOM 1017 O O . ASN 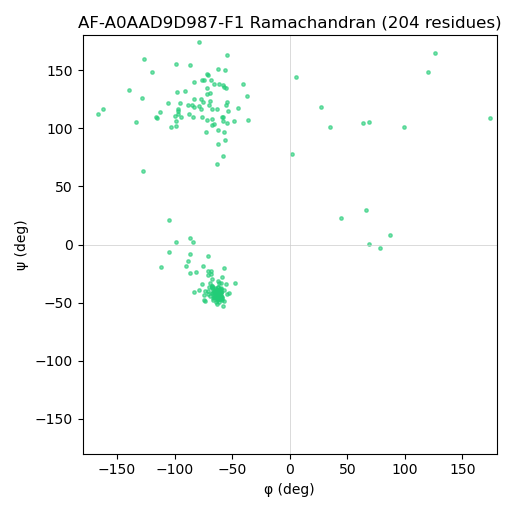A 1 131 ? 13.117 0.195 -32.139 1.00 49.84 131 ASN A O 1
ATOM 1021 N N . LEU A 1 132 ? 12.280 -1.217 -30.614 1.00 48.31 132 LEU A N 1
ATOM 1022 C CA . LEU A 1 132 ? 13.508 -1.986 -30.446 1.00 48.31 132 LEU A CA 1
ATOM 1023 C C . LEU A 1 132 ? 13.343 -3.312 -31.189 1.00 48.31 132 LEU A C 1
ATOM 1025 O O . LEU A 1 132 ? 12.698 -4.227 -30.693 1.00 48.31 132 LEU A O 1
ATOM 1029 N N . SER A 1 133 ? 13.921 -3.415 -32.390 1.00 44.16 133 SER A N 1
ATOM 1030 C CA . SER A 1 133 ? 13.930 -4.654 -33.175 1.00 44.16 133 SER A CA 1
ATOM 1031 C C . SER A 1 133 ? 14.375 -5.828 -32.299 1.00 44.16 133 SER A C 1
ATOM 1033 O O . SER A 1 133 ? 15.550 -5.906 -31.937 1.00 44.16 133 SER A O 1
ATOM 1035 N N . VAL A 1 134 ? 13.401 -6.665 -31.936 1.00 44.69 134 VAL A N 1
ATOM 1036 C CA . VAL A 1 134 ? 13.457 -7.971 -31.270 1.00 44.69 134 VAL A CA 1
ATOM 1037 C C . VAL A 1 134 ? 14.877 -8.412 -30.901 1.00 44.69 134 VAL A C 1
ATOM 1039 O O . VAL A 1 134 ? 15.493 -9.250 -31.552 1.00 44.69 134 VAL A O 1
ATOM 1042 N N . VAL A 1 135 ? 15.406 -7.852 -29.816 1.00 42.47 135 VAL A N 1
ATOM 1043 C CA . VAL A 1 135 ? 16.352 -8.584 -28.982 1.00 42.47 135 VAL A CA 1
ATOM 1044 C C . VAL A 1 135 ? 15.497 -9.103 -27.849 1.00 42.47 135 VAL A C 1
ATOM 1046 O O . VAL A 1 135 ? 15.055 -8.331 -27.002 1.00 42.47 135 VAL A O 1
ATOM 1049 N N . THR A 1 136 ? 15.230 -10.403 -27.878 1.00 42.62 136 THR A N 1
ATOM 1050 C CA . THR A 1 136 ? 14.609 -11.182 -26.808 1.00 42.62 136 THR A CA 1
ATOM 1051 C C . THR A 1 136 ? 15.446 -11.053 -25.533 1.00 42.62 136 THR A C 1
ATOM 1053 O O . THR A 1 136 ? 16.217 -11.937 -25.173 1.00 42.62 136 THR A O 1
ATOM 1056 N N . ARG A 1 137 ? 15.351 -9.912 -24.845 1.00 46.38 137 ARG A N 1
ATOM 1057 C CA . ARG A 1 137 ? 15.659 -9.836 -23.423 1.00 46.38 137 ARG A CA 1
ATOM 1058 C C . ARG A 1 137 ? 14.491 -10.529 -22.752 1.00 46.38 137 ARG A C 1
ATOM 1060 O O . ARG A 1 137 ? 13.423 -9.930 -22.623 1.00 46.38 137 ARG A O 1
ATOM 1067 N N . GLU A 1 138 ? 14.703 -11.805 -22.440 1.00 42.75 138 GLU A N 1
ATOM 1068 C CA . GLU A 1 138 ? 13.793 -12.619 -21.646 1.00 42.75 138 GLU A CA 1
ATOM 1069 C C . GLU A 1 138 ? 13.171 -11.766 -20.543 1.00 42.75 138 GLU A C 1
ATOM 1071 O O . GLU A 1 138 ? 13.828 -10.979 -19.849 1.00 42.75 138 GLU A O 1
ATOM 1076 N N . ALA A 1 139 ? 11.846 -11.840 -20.512 1.00 45.25 139 ALA A N 1
ATOM 1077 C CA . ALA A 1 139 ? 11.010 -11.106 -19.599 1.00 45.25 139 ALA A CA 1
ATOM 1078 C C . ALA A 1 139 ? 11.427 -11.401 -18.154 1.00 45.25 139 ALA A C 1
ATOM 1080 O O . ALA A 1 139 ? 11.877 -12.496 -17.834 1.00 45.25 139 ALA A O 1
ATOM 1081 N N . SER A 1 140 ? 11.212 -10.407 -17.290 1.00 50.53 140 SER A N 1
ATOM 1082 C CA . SER A 1 140 ? 11.441 -10.433 -15.843 1.00 50.53 140 SER A CA 1
ATOM 1083 C C . SER A 1 140 ? 12.894 -10.628 -15.404 1.00 50.53 140 SER A C 1
ATOM 1085 O O . SER A 1 140 ? 13.398 -11.738 -15.339 1.00 50.53 140 SER A O 1
ATOM 1087 N N . HIS A 1 141 ? 13.534 -9.546 -14.949 1.00 57.03 141 HIS A N 1
ATOM 1088 C CA . HIS A 1 141 ? 14.442 -9.707 -13.819 1.00 57.03 141 HIS A CA 1
ATOM 1089 C C . HIS A 1 141 ? 13.522 -9.956 -12.612 1.00 57.03 141 HIS A C 1
ATOM 1091 O O . HIS A 1 141 ? 12.808 -9.025 -12.226 1.00 57.03 141 HIS A O 1
ATOM 1097 N N . PRO A 1 142 ? 13.431 -11.180 -12.058 1.00 60.00 142 PRO A N 1
ATOM 1098 C CA . PRO A 1 142 ? 12.459 -11.515 -11.008 1.00 60.00 142 PRO A CA 1
ATOM 1099 C C . PRO A 1 142 ? 12.580 -10.606 -9.776 1.00 60.00 142 PRO A C 1
ATOM 1101 O O . PRO A 1 142 ? 11.623 -10.427 -9.031 1.00 60.00 142 PRO A O 1
ATOM 1104 N N . GLN A 1 143 ? 13.736 -9.962 -9.613 1.00 66.19 143 GLN A N 1
ATOM 1105 C CA . GLN A 1 143 ? 14.017 -9.059 -8.507 1.00 66.19 143 GLN A CA 1
ATOM 1106 C C . GLN A 1 143 ? 13.564 -7.610 -8.748 1.00 66.19 143 GLN A C 1
ATOM 1108 O O . GLN A 1 143 ? 13.594 -6.839 -7.805 1.00 66.19 143 GLN A O 1
ATOM 1113 N N . TYR A 1 144 ? 13.112 -7.200 -9.943 1.00 69.69 144 TYR A N 1
ATOM 1114 C CA . TYR A 1 144 ? 12.715 -5.796 -10.172 1.00 69.69 144 TYR A CA 1
ATOM 1115 C C . TYR A 1 144 ? 11.512 -5.377 -9.316 1.00 69.69 144 TYR A C 1
ATOM 1117 O O . TYR A 1 144 ? 11.507 -4.308 -8.713 1.00 69.69 144 TYR A O 1
ATOM 1125 N N . CYS A 1 145 ? 10.505 -6.248 -9.213 1.00 65.19 145 CYS A N 1
ATOM 1126 C CA . CYS A 1 145 ? 9.356 -6.006 -8.341 1.00 65.19 145 CYS A CA 1
ATOM 1127 C C . CYS A 1 145 ? 9.766 -5.971 -6.859 1.00 65.19 145 CYS A C 1
ATOM 1129 O O . CYS A 1 145 ? 9.256 -5.135 -6.124 1.00 65.19 145 CYS A O 1
ATOM 1131 N N . GLN A 1 146 ? 10.711 -6.826 -6.446 1.00 69.69 146 GLN A N 1
ATOM 1132 C CA . GLN A 1 146 ? 11.253 -6.827 -5.081 1.00 69.69 146 GLN A CA 1
ATOM 1133 C C . GLN A 1 146 ? 12.068 -5.562 -4.792 1.00 69.69 146 GLN A C 1
ATOM 1135 O O . GLN A 1 146 ? 11.987 -5.018 -3.698 1.00 69.69 146 GLN A O 1
ATOM 1140 N N . LEU A 1 147 ? 12.815 -5.064 -5.780 1.00 71.75 147 LEU A N 1
ATOM 1141 C CA . LEU A 1 147 ? 13.575 -3.824 -5.675 1.00 71.75 147 LEU A CA 1
ATOM 1142 C C . LEU A 1 147 ? 12.637 -2.625 -5.526 1.00 71.75 147 LEU A C 1
ATOM 1144 O O . LEU A 1 147 ? 12.845 -1.792 -4.658 1.00 71.75 147 LEU A O 1
ATOM 1148 N N . LEU A 1 148 ? 11.569 -2.569 -6.328 1.00 67.88 148 LEU A N 1
ATOM 1149 C CA . LEU A 1 148 ? 10.526 -1.550 -6.206 1.00 67.88 148 LEU A CA 1
ATOM 1150 C C . LEU A 1 148 ? 9.866 -1.577 -4.827 1.00 67.88 148 LEU A C 1
ATOM 1152 O O . LEU A 1 148 ? 9.694 -0.525 -4.222 1.00 67.88 148 LEU A O 1
ATOM 1156 N N . GLU A 1 149 ? 9.514 -2.760 -4.328 1.00 69.12 149 GLU A N 1
ATOM 1157 C CA . GLU A 1 149 ? 8.918 -2.929 -3.002 1.00 69.12 149 GLU A CA 1
ATOM 1158 C C . GLU A 1 149 ? 9.886 -2.502 -1.887 1.00 69.12 149 GLU A C 1
ATOM 1160 O O . GLU A 1 149 ? 9.492 -1.753 -0.997 1.00 69.12 149 GLU A O 1
ATOM 1165 N N . TYR A 1 150 ? 11.167 -2.874 -1.986 1.00 75.25 150 TYR A N 1
ATOM 1166 C CA . TYR A 1 150 ? 12.221 -2.446 -1.062 1.00 75.25 150 TYR A CA 1
ATOM 1167 C C . TYR A 1 150 ? 12.438 -0.928 -1.087 1.00 75.25 150 TYR A C 1
ATOM 1169 O O . TYR A 1 150 ? 12.489 -0.296 -0.040 1.00 75.25 150 TYR A O 1
ATOM 1177 N N . ILE A 1 151 ? 12.505 -0.318 -2.271 1.00 71.81 151 ILE A N 1
ATOM 1178 C CA . ILE A 1 151 ? 12.672 1.132 -2.429 1.00 71.81 151 ILE A CA 1
ATOM 1179 C C . ILE A 1 151 ? 11.449 1.876 -1.868 1.00 71.81 151 ILE A C 1
ATOM 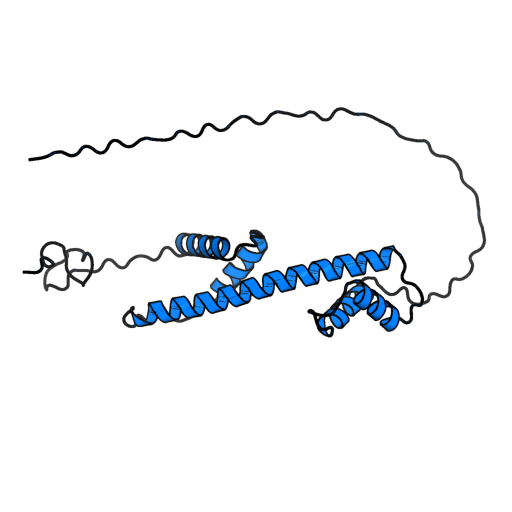1181 O O . ILE A 1 151 ? 11.612 2.862 -1.153 1.00 71.81 151 ILE A O 1
ATOM 1185 N N . CYS A 1 152 ? 10.230 1.378 -2.110 1.00 67.06 152 CYS A N 1
ATOM 1186 C CA . CYS A 1 152 ? 9.015 1.924 -1.492 1.00 67.06 152 CYS A CA 1
ATOM 1187 C C . CYS A 1 152 ? 9.047 1.816 0.035 1.00 67.06 152 CYS A C 1
ATOM 1189 O O . CYS A 1 152 ? 8.588 2.725 0.721 1.00 67.06 152 CYS A O 1
ATOM 1191 N N . TYR A 1 153 ? 9.562 0.701 0.558 1.00 68.50 153 TYR A N 1
ATOM 1192 C CA . TYR A 1 153 ? 9.647 0.447 1.991 1.00 68.50 153 TYR A CA 1
ATOM 1193 C C . TYR A 1 153 ? 10.692 1.333 2.681 1.00 68.50 153 TYR A C 1
ATOM 1195 O O . TYR A 1 153 ? 10.450 1.814 3.781 1.00 68.50 153 TYR A O 1
ATOM 1203 N N . VAL A 1 154 ? 11.845 1.556 2.045 1.00 72.44 154 VAL A N 1
ATOM 1204 C CA . VAL A 1 154 ? 12.976 2.271 2.655 1.00 72.44 154 VAL A CA 1
ATOM 1205 C C . VAL A 1 154 ? 12.835 3.784 2.561 1.00 72.44 154 VAL A C 1
ATOM 1207 O O . VAL A 1 154 ? 13.188 4.483 3.504 1.00 72.44 154 VAL A O 1
ATOM 1210 N N . ILE A 1 155 ? 12.370 4.306 1.426 1.00 73.12 155 ILE A N 1
ATOM 1211 C CA . ILE A 1 155 ? 12.478 5.746 1.156 1.00 73.12 155 ILE A CA 1
ATOM 1212 C C . ILE A 1 155 ? 11.262 6.508 1.713 1.00 73.12 155 ILE A C 1
ATOM 1214 O O . ILE A 1 155 ? 11.318 7.726 1.837 1.00 73.12 155 ILE A O 1
ATOM 1218 N N . GLU A 1 156 ? 10.174 5.811 2.080 1.00 73.75 156 GLU A N 1
ATOM 1219 C CA . GLU A 1 156 ? 8.886 6.407 2.492 1.00 73.75 156 GLU A CA 1
ATOM 1220 C C . GLU A 1 156 ? 8.436 7.570 1.574 1.00 73.75 156 GLU A C 1
ATOM 1222 O O . GLU A 1 156 ? 7.664 8.434 1.983 1.00 73.75 156 GLU A O 1
ATOM 1227 N N . GLU A 1 157 ? 8.916 7.622 0.323 1.00 77.00 157 GLU A N 1
ATOM 1228 C CA . GLU A 1 157 ? 8.698 8.770 -0.553 1.00 77.00 157 GLU A CA 1
ATOM 1229 C C . GLU A 1 157 ? 7.267 8.709 -1.101 1.00 77.00 157 GLU A C 1
ATOM 1231 O O . GLU A 1 157 ? 6.918 7.773 -1.833 1.00 77.00 157 GLU A O 1
ATOM 1236 N N . PRO A 1 158 ? 6.415 9.698 -0.777 1.00 68.56 158 PRO A N 1
ATOM 1237 C CA . PRO A 1 158 ? 5.032 9.707 -1.235 1.00 68.56 158 PRO A CA 1
ATOM 1238 C C . PRO A 1 158 ? 4.916 10.091 -2.718 1.00 68.56 158 PRO A C 1
ATOM 1240 O O . PRO A 1 158 ? 3.880 9.839 -3.339 1.00 68.56 158 PRO A O 1
ATOM 1243 N N . ASP A 1 159 ? 5.950 10.712 -3.295 1.00 73.50 159 ASP A N 1
ATOM 1244 C CA . ASP A 1 159 ? 5.972 11.128 -4.693 1.00 73.50 159 ASP A CA 1
ATOM 1245 C C . ASP A 1 159 ? 6.398 9.985 -5.627 1.00 73.50 159 ASP A C 1
ATOM 1247 O O . ASP A 1 159 ? 7.564 9.591 -5.717 1.00 73.50 159 ASP A O 1
ATOM 1251 N N . ALA A 1 160 ? 5.431 9.499 -6.406 1.00 71.50 160 ALA A N 1
ATOM 1252 C CA . ALA A 1 160 ? 5.634 8.449 -7.395 1.00 71.50 160 ALA A CA 1
ATOM 1253 C C . ALA A 1 160 ? 6.675 8.800 -8.477 1.00 71.50 160 ALA A C 1
ATOM 1255 O O . ALA A 1 160 ? 7.275 7.888 -9.051 1.00 71.50 160 ALA A O 1
ATOM 1256 N N . TYR A 1 161 ? 6.879 10.085 -8.801 1.00 72.38 161 TYR A N 1
ATOM 1257 C CA . TYR A 1 161 ? 7.866 10.497 -9.804 1.00 72.38 161 TYR A CA 1
ATOM 1258 C C . TYR A 1 161 ? 9.287 10.357 -9.275 1.00 72.38 161 TYR A C 1
ATOM 1260 O O . TYR A 1 161 ? 10.106 9.723 -9.937 1.00 72.38 161 TYR A O 1
ATOM 1268 N N . LYS A 1 162 ? 9.553 10.862 -8.068 1.00 77.75 162 LYS A N 1
ATOM 1269 C CA . LYS A 1 162 ? 10.861 10.704 -7.423 1.00 77.75 162 LYS A CA 1
ATOM 1270 C C . LYS A 1 162 ? 11.193 9.240 -7.173 1.00 77.75 162 LYS A C 1
ATOM 1272 O O . LYS A 1 162 ? 12.306 8.810 -7.442 1.00 77.75 162 LYS A O 1
ATOM 1277 N N . LEU A 1 163 ? 10.207 8.453 -6.740 1.00 78.56 163 LEU A N 1
ATOM 1278 C CA . LEU A 1 163 ? 10.374 7.015 -6.559 1.00 78.56 163 LEU A CA 1
ATOM 1279 C C . LEU A 1 163 ? 10.772 6.322 -7.874 1.00 78.56 163 LEU A C 1
ATOM 1281 O O . LEU A 1 163 ? 11.638 5.453 -7.888 1.00 78.56 163 LEU A O 1
ATOM 1285 N N . HIS A 1 164 ? 10.167 6.718 -8.998 1.00 76.00 164 HIS A N 1
ATOM 1286 C CA . HIS A 1 164 ? 10.550 6.198 -10.308 1.00 76.00 164 HIS A CA 1
ATOM 1287 C C . HIS A 1 164 ? 11.972 6.606 -10.708 1.00 76.00 164 HIS A C 1
ATOM 1289 O O . HIS A 1 164 ? 12.680 5.766 -11.255 1.00 76.00 164 HIS A O 1
ATOM 1295 N N . GLU A 1 165 ? 12.386 7.849 -10.450 1.00 81.75 165 GLU A N 1
ATOM 1296 C CA . GLU A 1 165 ? 13.760 8.296 -10.724 1.00 81.75 165 GLU A CA 1
ATOM 1297 C C . GLU A 1 165 ? 14.780 7.521 -9.890 1.00 81.75 165 GLU A C 1
ATOM 1299 O O . GLU A 1 165 ? 15.722 6.977 -10.456 1.00 81.75 165 GLU A O 1
ATOM 1304 N N . LEU A 1 166 ? 14.520 7.332 -8.596 1.00 81.50 166 LEU A N 1
ATOM 1305 C CA . LEU A 1 166 ? 15.370 6.534 -7.709 1.00 81.50 166 LEU A CA 1
ATOM 1306 C C . LEU A 1 166 ? 15.498 5.083 -8.181 1.00 81.50 166 LEU A C 1
ATOM 1308 O O . LEU A 1 166 ? 16.583 4.511 -8.172 1.00 81.50 166 LEU A O 1
ATOM 1312 N N . VAL A 1 167 ? 14.405 4.478 -8.651 1.00 80.50 167 VAL A N 1
ATOM 1313 C CA . VAL A 1 167 ? 14.447 3.123 -9.220 1.00 80.50 167 VAL A CA 1
ATOM 1314 C C . VAL A 1 167 ? 15.294 3.082 -10.489 1.00 80.50 167 VAL A C 1
ATOM 1316 O O . VAL A 1 167 ? 16.026 2.118 -10.680 1.00 80.50 167 VAL A O 1
ATOM 1319 N N . VAL A 1 168 ? 15.209 4.101 -11.349 1.00 78.75 168 VAL A N 1
ATOM 1320 C CA . VAL A 1 168 ? 16.027 4.183 -12.570 1.00 78.75 168 VAL A CA 1
ATOM 1321 C C . VAL A 1 168 ? 17.506 4.339 -12.223 1.00 78.75 168 VAL A C 1
ATOM 1323 O O . VAL A 1 168 ? 18.330 3.644 -12.809 1.00 78.75 168 VAL A O 1
ATOM 1326 N N . GLU A 1 169 ? 17.841 5.192 -11.256 1.00 83.94 169 GLU A N 1
ATOM 1327 C CA . GLU A 1 169 ? 19.219 5.371 -10.786 1.00 83.94 169 GLU A CA 1
ATOM 1328 C C . GLU A 1 169 ? 19.789 4.070 -10.215 1.00 83.94 169 GLU A C 1
ATOM 1330 O O . GLU A 1 169 ? 20.877 3.648 -10.605 1.00 83.94 169 GLU A O 1
ATOM 1335 N N . ILE A 1 170 ? 19.022 3.378 -9.368 1.00 81.88 170 ILE A N 1
ATOM 1336 C CA . ILE A 1 170 ? 19.430 2.094 -8.791 1.00 81.88 170 ILE A CA 1
ATOM 1337 C C . ILE A 1 170 ? 19.530 1.012 -9.877 1.00 81.88 170 ILE A C 1
ATOM 1339 O O . ILE A 1 170 ? 20.443 0.188 -9.838 1.00 81.88 170 ILE A O 1
ATOM 1343 N N . GLU A 1 171 ? 18.627 0.985 -10.862 1.00 79.25 171 GLU A N 1
ATOM 1344 C CA . GLU A 1 171 ? 18.746 0.076 -12.008 1.00 79.25 171 GLU A CA 1
ATOM 1345 C C . GLU A 1 171 ? 20.031 0.337 -12.803 1.00 79.25 171 GLU A C 1
ATOM 1347 O O . GLU A 1 171 ? 20.708 -0.617 -13.186 1.00 79.25 171 GLU A O 1
ATOM 1352 N N . ASP A 1 172 ? 20.380 1.602 -13.042 1.00 80.69 172 ASP A N 1
ATOM 1353 C CA . ASP A 1 172 ? 21.594 1.982 -13.764 1.00 80.69 172 ASP A CA 1
ATOM 1354 C C . ASP A 1 172 ? 22.869 1.642 -12.968 1.00 80.69 172 ASP A C 1
ATOM 1356 O O . ASP A 1 172 ? 23.866 1.221 -13.565 1.00 80.69 172 ASP A O 1
ATOM 1360 N N . GLU A 1 173 ? 22.832 1.764 -11.636 1.00 84.00 173 GLU A N 1
ATOM 1361 C CA . GLU A 1 173 ? 23.942 1.427 -10.737 1.00 84.00 173 GLU A CA 1
ATOM 1362 C C . GLU A 1 173 ? 24.132 -0.091 -10.579 1.00 84.00 173 GLU A C 1
ATOM 1364 O O . GLU A 1 173 ? 25.248 -0.598 -10.721 1.00 84.00 173 GLU A O 1
ATOM 1369 N N . LEU A 1 174 ? 23.050 -0.838 -10.335 1.00 80.56 174 LEU A N 1
ATOM 1370 C CA . LEU A 1 174 ? 23.094 -2.292 -10.139 1.00 80.56 174 LEU A CA 1
ATOM 1371 C C . LEU A 1 174 ? 23.263 -3.057 -11.453 1.00 80.56 174 LEU A C 1
ATOM 1373 O O . LEU A 1 174 ? 23.899 -4.114 -11.490 1.00 80.56 174 LEU A O 1
ATOM 1377 N N . PHE A 1 175 ? 22.694 -2.541 -12.543 1.00 79.00 175 PHE A N 1
ATOM 1378 C CA . PHE A 1 175 ? 22.679 -3.200 -13.844 1.00 79.00 175 PHE A CA 1
ATOM 1379 C C . PHE A 1 175 ? 23.208 -2.274 -14.938 1.00 79.00 175 PHE A C 1
ATOM 1381 O O . PHE A 1 175 ? 22.485 -2.003 -15.907 1.00 79.00 175 PHE A O 1
ATOM 1388 N N . PRO A 1 176 ? 24.488 -1.853 -14.873 1.00 77.31 176 PRO A N 1
ATOM 1389 C CA . PRO A 1 176 ? 25.074 -1.025 -15.911 1.00 77.31 176 PRO A CA 1
ATOM 1390 C C . PRO A 1 176 ? 24.962 -1.774 -17.235 1.00 77.31 176 PRO A C 1
ATOM 1392 O O . PRO A 1 176 ? 25.644 -2.776 -17.490 1.00 77.31 176 PRO A O 1
ATOM 1395 N N . VAL A 1 177 ? 24.049 -1.316 -18.093 1.00 75.38 177 VAL A N 1
ATOM 1396 C CA . VAL A 1 177 ? 23.824 -1.951 -19.384 1.00 75.38 177 VAL A CA 1
ATOM 1397 C C . VAL A 1 177 ? 25.100 -1.739 -20.178 1.00 75.38 177 VAL A C 1
ATOM 1399 O O . VAL A 1 177 ? 25.355 -0.644 -20.678 1.00 75.38 177 VAL A O 1
ATOM 1402 N N . LYS A 1 178 ? 25.918 -2.794 -20.298 1.00 77.19 178 LYS A N 1
ATOM 1403 C CA . LYS A 1 178 ? 27.084 -2.802 -21.182 1.00 77.19 178 LYS A CA 1
ATOM 1404 C C . LYS A 1 178 ? 26.573 -2.509 -22.588 1.00 77.19 178 LYS A C 1
ATOM 1406 O O . LYS A 1 178 ? 26.065 -3.397 -23.273 1.00 77.19 178 LYS A O 1
ATOM 1411 N N . LYS A 1 179 ? 26.651 -1.243 -23.003 1.00 75.75 179 LYS A N 1
ATOM 1412 C CA . LYS A 1 179 ? 26.249 -0.809 -24.339 1.00 75.75 179 LYS A CA 1
ATOM 1413 C C . LYS A 1 179 ? 27.112 -1.603 -25.312 1.00 75.75 179 LYS A C 1
ATOM 1415 O O . LYS A 1 179 ? 28.328 -1.412 -25.350 1.00 75.75 179 LYS A O 1
ATOM 1420 N N . LYS A 1 180 ? 26.504 -2.546 -26.046 1.00 76.25 180 LYS A N 1
ATOM 1421 C CA . LYS A 1 180 ? 27.217 -3.300 -27.083 1.00 76.25 180 LYS A CA 1
ATOM 1422 C C . LYS A 1 180 ? 27.815 -2.270 -28.038 1.00 76.25 180 LYS A C 1
ATOM 1424 O O . LYS A 1 180 ? 27.088 -1.451 -28.601 1.00 76.25 180 LYS A O 1
ATOM 1429 N N . LYS A 1 181 ? 29.142 -2.270 -28.169 1.00 83.44 181 LYS A N 1
ATOM 1430 C CA . LYS A 1 181 ? 29.822 -1.448 -29.168 1.00 83.44 181 LYS A CA 1
ATOM 1431 C C . LYS A 1 181 ? 29.450 -2.027 -30.527 1.00 83.44 181 LYS A C 1
ATOM 1433 O O . LYS A 1 181 ? 29.862 -3.132 -30.860 1.00 83.44 181 LYS A O 1
ATOM 1438 N N . TRP A 1 182 ? 28.620 -1.310 -31.271 1.00 88.50 182 TRP A N 1
ATOM 1439 C CA . TRP A 1 182 ? 28.273 -1.689 -32.633 1.00 88.50 182 TRP A CA 1
ATOM 1440 C C . TRP A 1 182 ? 29.487 -1.451 -33.532 1.00 88.50 182 TRP A C 1
ATOM 1442 O O . TRP A 1 182 ? 30.125 -0.402 -33.438 1.00 88.50 182 TRP A O 1
ATOM 1452 N N . VAL A 1 183 ? 29.808 -2.414 -34.389 1.00 95.25 183 VAL A N 1
ATOM 1453 C CA . VAL A 1 183 ? 30.791 -2.244 -35.468 1.00 95.25 183 VAL A CA 1
ATOM 1454 C C . VAL A 1 183 ? 30.101 -1.675 -36.707 1.00 95.25 183 VAL A C 1
ATOM 1456 O O . VAL A 1 183 ? 28.884 -1.798 -36.863 1.00 95.25 183 VAL A O 1
ATOM 1459 N N . CYS A 1 184 ? 30.861 -0.994 -37.559 1.00 95.94 184 CYS A N 1
ATOM 1460 C CA . CYS A 1 184 ? 30.360 -0.470 -38.823 1.00 95.94 184 CYS A CA 1
ATOM 1461 C C . CYS A 1 184 ? 29.864 -1.608 -39.735 1.00 95.94 184 CYS A C 1
ATOM 1463 O O . CYS A 1 184 ? 30.525 -2.632 -39.855 1.00 95.94 184 CYS A O 1
ATOM 1465 N N . LYS A 1 185 ? 28.727 -1.410 -40.414 1.00 95.31 185 LYS A N 1
ATOM 1466 C CA . LYS A 1 185 ? 28.135 -2.372 -41.366 1.00 95.31 185 LYS A CA 1
ATOM 1467 C C . LYS A 1 185 ? 28.906 -2.532 -42.685 1.00 95.31 185 LYS A C 1
ATOM 1469 O O . LYS A 1 185 ? 28.566 -3.403 -43.473 1.00 95.31 185 LYS A O 1
ATOM 1474 N N . VAL A 1 186 ? 29.899 -1.683 -42.948 1.00 95.12 186 VAL A N 1
ATOM 1475 C CA . VAL A 1 186 ? 30.730 -1.760 -44.161 1.00 95.12 186 VAL A CA 1
ATOM 1476 C C . VAL A 1 186 ? 31.741 -2.890 -44.000 1.00 95.12 186 VAL A C 1
ATOM 1478 O O . VAL A 1 186 ? 32.488 -2.898 -43.020 1.00 95.12 186 VAL A O 1
ATOM 1481 N N . GLU A 1 187 ? 31.770 -3.828 -44.949 1.00 96.62 187 GLU A N 1
ATOM 1482 C CA . GLU A 1 187 ? 32.703 -4.957 -44.926 1.00 96.62 187 GLU A CA 1
ATOM 1483 C C . GLU A 1 187 ? 34.159 -4.477 -44.830 1.00 96.62 187 GLU A C 1
ATOM 1485 O O . GLU A 1 187 ? 34.564 -3.511 -45.473 1.00 96.62 187 GLU A O 1
ATOM 1490 N N . GLY A 1 188 ? 34.938 -5.115 -43.953 1.00 96.12 188 GLY A N 1
ATOM 1491 C CA . GLY A 1 188 ? 36.323 -4.725 -43.668 1.00 96.12 188 GLY A CA 1
ATOM 1492 C C . GLY A 1 188 ? 36.491 -3.511 -42.740 1.00 96.12 188 GLY A C 1
ATOM 1493 O O . GLY A 1 188 ? 37.619 -3.180 -42.378 1.00 96.12 188 GLY A O 1
ATOM 1494 N N . CYS A 1 189 ? 35.414 -2.854 -42.294 1.00 95.25 189 CYS A N 1
ATOM 1495 C CA . CYS A 1 189 ? 35.509 -1.716 -41.379 1.00 95.25 189 CYS A CA 1
ATOM 1496 C C . CYS A 1 189 ? 35.362 -2.136 -39.905 1.00 95.25 189 CYS A C 1
ATOM 1498 O O . CYS A 1 189 ? 34.268 -2.421 -39.426 1.00 95.25 189 CYS A O 1
ATOM 1500 N N . SER A 1 190 ? 36.453 -2.071 -39.136 1.00 96.06 190 SER A N 1
ATOM 1501 C CA . SER A 1 190 ? 36.470 -2.360 -37.688 1.00 96.06 190 SER A CA 1
ATOM 1502 C C . SER A 1 190 ? 36.119 -1.156 -36.796 1.00 96.06 190 SER A C 1
ATOM 1504 O O . SER A 1 190 ? 36.201 -1.228 -35.569 1.00 96.06 190 SER A O 1
ATOM 1506 N N . SER A 1 191 ? 35.721 -0.027 -37.391 1.00 95.94 191 SER A N 1
ATOM 1507 C CA . SER A 1 191 ? 35.388 1.189 -36.643 1.00 95.94 191 SER A CA 1
ATOM 1508 C C . SER A 1 191 ? 34.069 1.055 -35.878 1.00 95.94 191 SER A C 1
ATOM 1510 O O . SER A 1 191 ? 33.113 0.441 -36.352 1.00 95.94 191 SER A O 1
ATOM 1512 N N . THR A 1 192 ? 33.982 1.693 -34.708 1.00 93.88 192 THR A N 1
ATOM 1513 C CA . THR A 1 192 ? 32.748 1.736 -33.908 1.00 93.88 192 THR A CA 1
ATOM 1514 C C . THR A 1 192 ? 31.676 2.595 -34.591 1.00 93.88 192 THR A C 1
ATOM 1516 O O . THR A 1 192 ? 31.937 3.732 -34.993 1.00 93.88 192 THR A O 1
ATOM 1519 N N . ALA A 1 193 ? 30.458 2.069 -34.710 1.00 93.62 193 ALA A N 1
ATOM 1520 C CA . ALA A 1 193 ? 29.308 2.784 -35.251 1.00 93.62 193 ALA A CA 1
ATOM 1521 C C . ALA A 1 193 ? 28.737 3.787 -34.230 1.00 93.62 193 ALA A C 1
ATOM 1523 O O . ALA A 1 193 ? 28.665 3.497 -33.036 1.00 93.62 193 ALA A O 1
ATOM 1524 N N . ARG A 1 194 ? 28.296 4.965 -34.699 1.00 88.75 194 ARG A N 1
ATOM 1525 C CA . ARG A 1 194 ? 27.733 6.045 -33.852 1.00 88.75 194 ARG A CA 1
ATOM 1526 C C . ARG A 1 194 ? 26.203 6.182 -33.946 1.00 88.75 194 ARG A C 1
ATOM 1528 O O . ARG A 1 194 ? 25.655 7.226 -33.614 1.00 88.75 194 ARG A O 1
ATOM 1535 N N . GLY A 1 195 ? 25.516 5.125 -34.376 1.00 80.44 195 GLY A N 1
ATOM 1536 C CA . GLY A 1 195 ? 24.071 5.116 -34.644 1.00 80.44 195 GLY A CA 1
ATOM 1537 C C . GLY A 1 195 ? 23.777 4.761 -36.104 1.00 80.44 195 GLY A C 1
ATOM 1538 O O . GLY A 1 195 ? 24.607 4.983 -36.980 1.00 80.44 195 GLY A O 1
ATOM 1539 N N . GLY A 1 196 ? 22.645 4.103 -36.369 1.00 86.62 196 GLY A N 1
ATOM 1540 C CA . GLY A 1 196 ? 22.271 3.647 -37.721 1.00 86.62 196 GLY A CA 1
ATOM 1541 C C . GLY A 1 196 ? 23.131 2.511 -38.305 1.00 86.62 196 GLY A C 1
ATOM 1542 O O . GLY A 1 196 ? 22.874 2.061 -39.417 1.00 86.62 196 GLY A O 1
ATOM 1543 N N . GLY A 1 197 ? 24.127 2.014 -37.560 1.00 92.12 197 GLY A N 1
ATOM 1544 C CA . GLY A 1 197 ? 25.028 0.937 -37.988 1.00 92.12 197 GLY A CA 1
ATOM 1545 C C . GLY A 1 197 ? 26.263 1.389 -38.777 1.00 92.12 197 GLY A C 1
ATOM 1546 O O . GLY A 1 197 ? 26.994 0.534 -39.263 1.00 92.12 197 GLY A O 1
ATOM 1547 N N . TYR A 1 198 ? 26.536 2.693 -38.887 1.00 94.50 198 TYR A N 1
ATOM 1548 C CA . TYR A 1 198 ? 27.684 3.216 -39.640 1.00 94.50 198 TYR A CA 1
ATOM 1549 C C . TYR A 1 198 ? 28.634 4.026 -38.746 1.00 94.50 198 TYR A C 1
ATOM 1551 O O . TYR A 1 198 ? 28.224 4.647 -37.759 1.00 94.50 198 TYR A O 1
ATOM 1559 N N . CYS A 1 199 ? 29.930 3.993 -39.063 1.00 95.31 199 CYS A N 1
ATOM 1560 C CA . CYS A 1 199 ? 30.932 4.854 -38.432 1.00 95.31 199 CYS A CA 1
ATOM 1561 C C . CYS A 1 199 ? 30.893 6.273 -39.026 1.00 95.31 199 CYS A C 1
ATOM 1563 O O . CYS A 1 199 ? 30.183 6.542 -39.990 1.00 95.31 199 CYS A O 1
ATOM 1565 N N . VAL A 1 200 ? 31.676 7.195 -38.463 1.00 94.62 200 VAL A N 1
ATOM 1566 C CA . VAL A 1 200 ? 31.698 8.606 -38.898 1.00 94.62 200 VAL A CA 1
ATOM 1567 C C . VAL A 1 200 ? 32.166 8.764 -40.351 1.00 94.62 200 VAL A C 1
ATOM 1569 O O . VAL A 1 200 ? 31.715 9.676 -41.039 1.00 94.62 200 VAL A O 1
ATOM 1572 N N . THR A 1 201 ? 33.043 7.880 -40.834 1.00 95.06 201 THR A N 1
ATOM 1573 C CA . THR A 1 201 ? 33.556 7.938 -42.211 1.00 95.06 201 THR A CA 1
ATOM 1574 C C . THR A 1 201 ? 32.513 7.480 -43.226 1.00 95.06 201 THR A C 1
ATOM 1576 O O . THR A 1 201 ? 32.324 8.146 -44.236 1.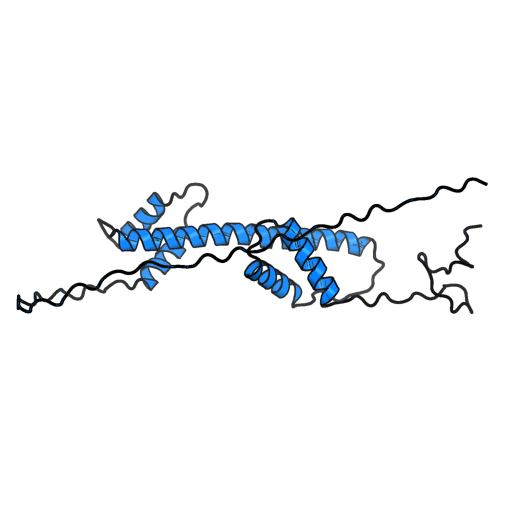00 95.06 201 THR A O 1
ATOM 1579 N N . HIS A 1 202 ? 31.796 6.393 -42.934 1.00 95.75 202 HIS A N 1
ATOM 1580 C CA . HIS A 1 202 ? 30.797 5.811 -43.837 1.00 95.75 202 HIS A CA 1
ATOM 1581 C C . HIS A 1 202 ? 29.379 6.371 -43.650 1.00 95.75 202 HIS A C 1
ATOM 1583 O O . HIS A 1 202 ? 28.543 6.229 -44.530 1.00 95.75 202 HIS A O 1
ATOM 1589 N N . GLY A 1 203 ? 29.084 7.000 -42.510 1.00 91.06 203 GLY A N 1
ATOM 1590 C CA . GLY A 1 203 ? 27.766 7.552 -42.185 1.00 91.06 203 GLY A CA 1
ATOM 1591 C C . GLY A 1 203 ? 27.503 8.954 -42.736 1.00 91.06 203 GLY A C 1
ATOM 1592 O O . GLY A 1 203 ? 26.448 9.524 -42.452 1.00 91.06 203 GLY A O 1
ATOM 1593 N N . LYS A 1 204 ? 28.439 9.540 -43.494 1.00 85.31 204 LYS A N 1
ATOM 1594 C CA . LYS A 1 204 ? 28.179 10.787 -44.218 1.00 85.31 204 LYS A CA 1
ATOM 1595 C C . LYS A 1 204 ? 27.156 10.482 -45.305 1.00 85.31 204 LYS A C 1
ATOM 1597 O O . LYS A 1 204 ? 27.502 9.884 -46.316 1.00 85.31 204 LYS A O 1
ATOM 1602 N N . LYS A 1 205 ? 25.899 10.864 -45.061 1.00 70.94 205 LYS A N 1
ATOM 1603 C CA . LYS A 1 205 ? 24.863 10.910 -46.094 1.00 70.94 205 LYS A CA 1
ATOM 1604 C C . LYS A 1 205 ? 25.396 11.784 -47.231 1.00 70.94 205 LYS A C 1
ATOM 1606 O O . LYS A 1 205 ? 25.522 12.993 -47.049 1.00 70.94 205 LYS A O 1
ATOM 1611 N N . THR A 1 206 ? 25.799 11.140 -48.318 1.00 52.62 206 THR A N 1
ATOM 1612 C CA . THR A 1 206 ? 25.907 11.755 -49.643 1.00 52.62 206 THR A CA 1
ATOM 1613 C C . THR A 1 206 ? 24.545 12.249 -50.084 1.00 52.62 206 THR A C 1
ATOM 1615 O O . THR A 1 206 ? 23.566 11.512 -49.809 1.00 52.62 206 THR A O 1
#

Mean predicted aligned error: 17.42 Å

Organism: NCBI:txid267567

Radius of gyration: 32.46 Å; Cα contacts (8 Å, |Δi|>4): 86; chains: 1; bounding box: 58×49×104 Å

pLDDT: mean 75.0, std 18.03, range [40.84, 97.88]

Nearest PDB structures (foldseek):
  1q1v-assembly1_A  TM=6.318E-01  e=7.408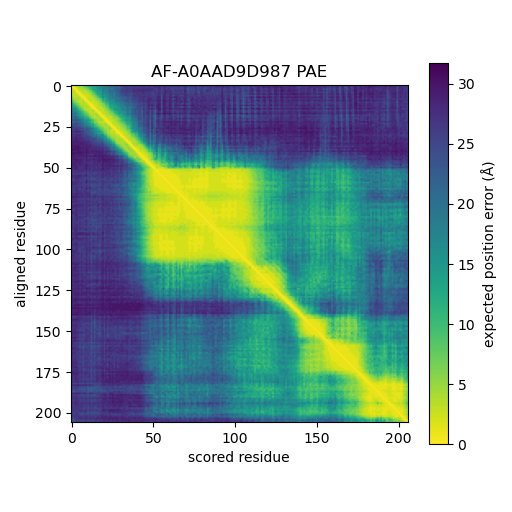E-01  Homo sapiens

InterPro domains:
  IPR056866 WRKY19-like, zinc finger domain [PF24906] (184-203)

Secondary structure (DSSP, 8-state):
-------------PPPPP---------------------------------HHHHHHHHHHHHHHS-TTT--HHHHHHHHHHHTT-SS--HHHHHHHHHHHHHHHHHHHHHHHHHHHHHHHHHHHHHHHTTS------S--TTHHHHHHHHHHHH----HHHHHHHHHHHHHHHS------PBPSSTT--SBP-STT--TTT----

Solvent-accessible surface area (backbone atoms only — not comparable to full-atom values): 13583 Å² total; per-residue (Å²): 142,85,89,82,86,85,83,84,82,84,83,84,85,81,84,80,82,86,78,91,78,84,89,85,82,87,87,82,88,82,80,90,82,82,87,88,81,94,75,81,86,72,82,70,75,83,65,77,77,78,47,70,66,59,53,53,52,50,49,55,55,51,59,72,71,47,57,78,93,77,60,44,76,65,58,52,54,48,53,52,28,60,74,70,72,42,94,70,79,54,74,66,60,53,48,55,53,50,53,50,52,52,53,53,54,53,51,52,56,50,51,52,51,53,55,50,51,54,52,52,49,55,53,56,47,55,64,49,54,76,74,45,83,84,70,86,72,72,79,72,67,82,56,54,66,54,50,52,52,47,51,56,68,73,65,69,62,86,48,67,66,61,53,50,51,53,51,50,53,50,44,49,69,77,52,62,75,77,73,76,82,44,52,22,74,53,87,94,43,85,45,64,27,82,58,99,44,27,19,81,83,74,54,60,83,124

Sequence (206 aa):
MPTTSSSSVHATVSFAKEADVAPDVLSPQPSEKKANSAQESESFVTGDIQTTSQLLKAVDDIYRKCDKDTATVKSLVSSVADHFGLSTISKEMKNSIKERICLLNKSNQYGYVITYAAKRYKQKRFRRDENLSVVTREASHPQYCQLLEYICYVIEEPDAYKLHELVVEIEDELFPVKKKKWVCKVEGCSSTARGGGYCVTHGKKT